Protein AF-0000000070289471 (afdb_homodimer)

pLDDT: mean 89.02, std 12.8, range [41.66, 98.94]

InterPro domains:
  IPR006459 Casparian strip membrane protein [TIGR01569] (25-183)
  IPR006702 Casparian strip membrane protein domain [PF04535] (22-171)
  IPR044173 Casparian strip membrane protein/CASP-like protein [PTHR36488] (18-185)

Sequence (378 aa):
MEVQSTKELKENVVIKSSLEGTCSMVLRLCALVLTLTAAVVLVADKQTTVVPVKISDSLPPLDVPVTAKWQYVSAYVYFVVANFIAFAYATLSFVIALANGHKSKLLVTLVTLLDAIMVALLFSGNGAAWAIGVLAEKGNSHVMWNKVCHVFDKFCNQAAAACLISLLGSIVFLSLVMLPALRLHRRRTMEVQSTKELKENVVIKSSLEGTCSMVLRLCALVLTLTAAVVLVADKQTTVVPVKISDSLPPLDVPVTAKWQYVSAYVYFVVANFIAFAYATLSFVIALANGHKSKLLVTLVTLLDAIMVALLFSGNGAAWAIGVLAEKGNSHVMWNKVCHVFDKFCNQAAAACLISLLGSIVFLSLVMLPALRLHRRRT

Organism: Medicago truncatula (NCBI:txid3880)

Structure (mmCIF, N/CA/C/O backbone):
data_AF-0000000070289471-model_v1
#
loop_
_entity.id
_entity.type
_entity.pdbx_description
1 polymer 'CASP-like protein'
#
loop_
_atom_site.group_PDB
_atom_site.id
_atom_site.type_symbol
_atom_site.label_atom_id
_atom_site.label_alt_id
_atom_site.label_comp_id
_atom_site.label_asym_id
_atom_site.label_entity_id
_atom_site.label_seq_id
_atom_site.pdbx_PDB_ins_code
_atom_site.Cartn_x
_atom_site.Cartn_y
_atom_site.Cartn_z
_atom_site.occupancy
_atom_site.B_iso_or_equiv
_atom_site.auth_seq_id
_atom_site.auth_comp_id
_atom_site.auth_asym_id
_atom_site.auth_atom_id
_atom_site.pdbx_PDB_model_num
ATOM 1 N N . MET A 1 1 ? -16.359 53.125 8.234 1 61.97 1 MET A N 1
ATOM 2 C CA . MET A 1 1 ? -15.648 52.312 7.223 1 61.97 1 MET A CA 1
ATOM 3 C C . MET A 1 1 ? -14.836 51.219 7.871 1 61.97 1 MET A C 1
ATOM 5 O O . MET A 1 1 ? -14.82 50.094 7.379 1 61.97 1 MET A O 1
ATOM 9 N N . GLU A 1 2 ? -14.344 51.344 9.062 1 71.56 2 GLU A N 1
ATOM 10 C CA . GLU A 1 2 ? -13.531 50.375 9.773 1 71.56 2 GLU A CA 1
ATOM 11 C C . GLU A 1 2 ? -14.406 49.281 10.398 1 71.56 2 GLU A C 1
ATOM 13 O O . GLU A 1 2 ? -14.055 48.094 10.375 1 71.56 2 GLU A O 1
ATOM 18 N N . VAL A 1 3 ? -15.602 49.625 10.852 1 77.75 3 VAL A N 1
ATOM 19 C CA . VAL A 1 3 ? -16.5 48.688 11.516 1 77.75 3 VAL A CA 1
ATOM 20 C C . VAL A 1 3 ? -17.047 47.688 10.5 1 77.75 3 VAL A C 1
ATOM 22 O O . VAL A 1 3 ? -17.156 46.5 10.781 1 77.75 3 VAL A O 1
ATOM 25 N N . GLN A 1 4 ? -17.328 48.156 9.219 1 70.31 4 GLN A N 1
ATOM 26 C CA . GLN A 1 4 ? -17.844 47.281 8.156 1 70.31 4 GLN A CA 1
ATOM 27 C C . GLN A 1 4 ? -16.797 46.281 7.699 1 70.31 4 GLN A C 1
ATOM 29 O O . GLN A 1 4 ? -17.109 45.125 7.438 1 70.31 4 GLN A O 1
ATOM 34 N N . SER A 1 5 ? -15.539 46.781 7.676 1 73.69 5 SER A N 1
ATOM 35 C CA . SER A 1 5 ? -14.453 45.906 7.25 1 73.69 5 SER A CA 1
ATOM 36 C C . SER A 1 5 ? -14.203 44.812 8.266 1 73.69 5 SER A C 1
ATOM 38 O O . SER A 1 5 ? -13.969 43.656 7.891 1 73.69 5 SER A O 1
ATOM 40 N N . THR A 1 6 ? -14.406 45.125 9.531 1 72.75 6 THR A N 1
ATOM 41 C CA . THR A 1 6 ? -14.188 44.156 10.578 1 72.75 6 THR A CA 1
ATOM 42 C C . THR A 1 6 ? -15.305 43.125 10.594 1 72.75 6 THR A C 1
ATOM 44 O O . THR A 1 6 ? -15.07 41.938 10.859 1 72.75 6 THR A O 1
ATOM 47 N N . LYS A 1 7 ? -16.531 43.594 10.305 1 74.19 7 LYS A N 1
ATOM 48 C CA . LYS A 1 7 ? -17.672 42.688 10.25 1 74.19 7 LYS A CA 1
ATOM 49 C C . LYS A 1 7 ? -17.547 41.719 9.07 1 74.19 7 LYS A C 1
ATOM 51 O O . LYS A 1 7 ? -17.859 40.531 9.195 1 74.19 7 LYS A O 1
ATOM 56 N N . GLU A 1 8 ? -17.094 42.156 7.965 1 69.19 8 GLU A N 1
ATOM 57 C CA . GLU A 1 8 ? -16.906 41.312 6.77 1 69.19 8 GLU A CA 1
ATOM 58 C C . GLU A 1 8 ? -15.789 40.312 6.961 1 69.19 8 GLU A C 1
ATOM 60 O O . GLU A 1 8 ? -15.898 39.156 6.527 1 69.19 8 GLU A O 1
ATOM 65 N N . LEU A 1 9 ? -14.75 40.781 7.641 1 66 9 LEU A N 1
ATOM 66 C CA . LEU A 1 9 ? -13.617 39.906 7.926 1 66 9 LEU A CA 1
ATOM 67 C C . LEU A 1 9 ? -14.031 38.781 8.867 1 66 9 LEU A C 1
ATOM 69 O O . LEU A 1 9 ? -13.648 37.625 8.672 1 66 9 LEU A O 1
ATOM 73 N N . LYS A 1 10 ? -14.828 39.156 9.922 1 71.12 10 LYS A N 1
ATOM 74 C CA . LYS A 1 10 ? -15.32 38.156 10.867 1 71.12 10 LYS A CA 1
ATOM 75 C C . LYS A 1 10 ? -16.281 37.188 10.188 1 71.12 10 LYS A C 1
ATOM 77 O O . LYS A 1 10 ? -16.234 36 10.445 1 71.12 10 LYS A O 1
ATOM 82 N N . GLU A 1 11 ? -17.078 37.688 9.297 1 69.19 11 GLU A N 1
ATOM 83 C CA . GLU A 1 11 ? -18.016 36.844 8.555 1 69.19 11 GLU A CA 1
ATOM 84 C C . GLU A 1 11 ? -17.281 35.906 7.602 1 69.19 11 GLU A C 1
ATOM 86 O O . GLU A 1 11 ? -17.641 34.719 7.477 1 69.19 11 GLU A O 1
ATOM 91 N N . ASN A 1 12 ? -16.234 36.375 6.949 1 64.31 12 ASN A N 1
ATOM 92 C CA . ASN A 1 12 ? -15.445 35.562 6.043 1 64.31 12 ASN A CA 1
ATOM 93 C C . ASN A 1 12 ? -14.703 34.438 6.789 1 64.31 12 ASN A C 1
ATOM 95 O O . ASN A 1 12 ? -14.594 33.312 6.293 1 64.31 12 ASN A O 1
ATOM 99 N N . VAL A 1 13 ? -14.305 34.75 8.078 1 65.69 13 VAL A N 1
ATOM 100 C CA . VAL A 1 13 ? -13.602 33.781 8.898 1 65.69 13 VAL A CA 1
ATOM 101 C C . VAL A 1 13 ? -14.586 32.688 9.359 1 65.69 13 VAL A C 1
ATOM 103 O O . VAL A 1 13 ? -14.258 31.516 9.359 1 65.69 13 VAL A O 1
ATOM 106 N N . VAL A 1 14 ? -15.75 33.125 9.727 1 66.12 14 VAL A N 1
ATOM 107 C CA . VAL A 1 14 ? -16.781 32.188 10.203 1 66.12 14 VAL A CA 1
ATOM 108 C C . VAL A 1 14 ? -17.25 31.328 9.047 1 66.12 14 VAL A C 1
ATOM 110 O O . VAL A 1 14 ? -17.438 30.109 9.211 1 66.12 14 VAL A O 1
ATOM 113 N N . ILE A 1 15 ? -17.375 31.859 7.887 1 60.88 15 ILE A N 1
ATOM 114 C CA . ILE A 1 15 ? -17.828 31.125 6.711 1 60.88 15 ILE A CA 1
ATOM 115 C C . ILE A 1 15 ? -16.75 30.141 6.27 1 60.88 15 ILE A C 1
ATOM 117 O O . ILE A 1 15 ? -17.047 28.984 5.949 1 60.88 15 ILE A O 1
ATOM 121 N N . LYS A 1 16 ? -15.586 30.594 6.25 1 63.09 16 LYS A N 1
ATOM 122 C CA . LYS A 1 16 ? -14.477 29.734 5.836 1 63.09 16 LYS A CA 1
ATOM 123 C C . LYS A 1 16 ? -14.281 28.578 6.805 1 63.09 16 LYS A C 1
ATOM 125 O O . LYS A 1 16 ? -14.047 27.438 6.383 1 63.09 16 LYS A O 1
ATOM 130 N N . SER A 1 17 ? -14.422 28.875 8.094 1 68.44 17 SER A N 1
ATOM 131 C CA . SER A 1 17 ? -14.312 27.828 9.102 1 68.44 17 SER A CA 1
ATOM 132 C C . SER A 1 17 ? -15.445 26.812 8.992 1 68.44 17 SER A C 1
ATOM 134 O O . SER A 1 17 ? -15.227 25.609 9.141 1 68.44 17 SER A O 1
ATOM 136 N N . SER A 1 18 ? -16.531 27.391 8.633 1 72.56 18 SER A N 1
ATOM 137 C CA . SER A 1 18 ? -17.703 26.547 8.477 1 72.56 18 SER A CA 1
ATOM 138 C C . SER A 1 18 ? -17.578 25.641 7.258 1 72.56 18 SER A C 1
ATOM 140 O O . SER A 1 18 ? -17.906 24.453 7.324 1 72.56 18 SER A O 1
ATOM 142 N N . LEU A 1 19 ? -17.031 26.125 6.195 1 73.88 19 LEU A N 1
ATOM 143 C CA . LEU A 1 19 ? -16.859 25.359 4.965 1 73.88 19 LEU A CA 1
ATOM 144 C C . LEU A 1 19 ? -15.836 24.25 5.145 1 73.88 19 LEU A C 1
ATOM 146 O O . LEU A 1 19 ? -16.016 23.141 4.648 1 73.88 19 LEU A O 1
ATOM 150 N N . GLU A 1 20 ? -14.875 24.531 5.91 1 76.88 20 GLU A N 1
ATOM 151 C CA . GLU A 1 20 ? -13.828 23.547 6.184 1 76.88 20 GLU A CA 1
ATOM 152 C C . GLU A 1 20 ? -14.367 22.391 7.02 1 76.88 20 GLU A C 1
ATOM 154 O O . GLU A 1 20 ? -14.031 21.234 6.773 1 76.88 20 GLU A O 1
ATOM 159 N N . GLY A 1 21 ? -15.125 22.844 7.93 1 81.31 21 GLY A N 1
ATOM 160 C CA . GLY A 1 21 ? -15.758 21.828 8.742 1 81.31 21 GLY A CA 1
ATOM 161 C C . GLY A 1 21 ? -16.688 20.922 7.953 1 81.31 21 GLY A C 1
ATOM 162 O O . GLY A 1 21 ? -16.656 19.703 8.102 1 81.31 21 GLY A O 1
ATOM 163 N N . THR A 1 22 ? -17.422 21.562 7.137 1 86.31 22 THR A N 1
ATOM 164 C CA . THR A 1 22 ? -18.344 20.812 6.301 1 86.31 22 THR A CA 1
ATOM 165 C C . THR A 1 22 ? -17.594 19.938 5.309 1 86.31 22 THR A C 1
ATOM 167 O O . THR A 1 22 ? -17.984 18.781 5.074 1 86.31 22 THR A O 1
ATOM 170 N N . CYS A 1 23 ? -16.531 20.453 4.707 1 89.88 23 CYS A N 1
ATOM 171 C CA . CYS A 1 23 ? -15.727 19.688 3.762 1 89.88 23 CYS A CA 1
ATOM 172 C C . CYS A 1 23 ? -15.117 18.469 4.43 1 89.88 23 CYS A C 1
ATOM 174 O O . CYS A 1 23 ? -15.125 17.375 3.857 1 89.88 23 CYS A O 1
ATOM 176 N N . SER A 1 24 ? -14.695 18.688 5.602 1 91.44 24 SER A N 1
ATOM 177 C CA . SER A 1 24 ? -14.117 17.578 6.352 1 91.44 24 SER A CA 1
ATOM 178 C C . SER A 1 24 ? -15.156 16.484 6.621 1 91.44 24 SER A C 1
ATOM 180 O O . SER A 1 24 ? -14.867 15.305 6.484 1 91.44 24 SER A O 1
ATOM 182 N N . MET A 1 25 ? -16.312 16.906 6.906 1 92.31 25 MET A N 1
ATOM 183 C CA . MET A 1 25 ? -17.391 15.961 7.207 1 92.31 25 MET A CA 1
ATOM 184 C C . MET A 1 25 ? -17.812 15.195 5.957 1 92.31 25 MET A C 1
ATOM 186 O O . MET A 1 25 ? -18.031 13.992 6.008 1 92.31 25 MET A O 1
ATOM 190 N N . VAL A 1 26 ? -17.891 15.828 4.906 1 95.44 26 VAL A N 1
ATOM 191 C CA . VAL A 1 26 ? -18.266 15.195 3.645 1 95.44 26 VAL A CA 1
ATOM 192 C C . VAL A 1 26 ? -17.188 14.203 3.215 1 95.44 26 VAL A C 1
ATOM 194 O O . VAL A 1 26 ? -17.5 13.094 2.773 1 95.44 26 VAL A O 1
ATOM 197 N N . LEU A 1 27 ? -15.977 14.625 3.357 1 97.12 27 LEU A N 1
ATOM 198 C CA . LEU A 1 27 ? -14.875 13.734 2.994 1 97.12 27 LEU A CA 1
ATOM 199 C C . LEU A 1 27 ? -14.867 12.492 3.869 1 97.12 27 LEU A C 1
ATOM 201 O O . LEU A 1 27 ? -14.656 11.383 3.373 1 97.12 27 LEU A O 1
ATOM 205 N N . ARG A 1 28 ? -15.156 12.68 5.102 1 97 28 ARG A N 1
ATOM 206 C CA . ARG A 1 28 ? -15.172 11.539 6.008 1 97 28 ARG A CA 1
ATOM 207 C C . ARG A 1 28 ? -16.328 10.602 5.684 1 97 28 ARG A C 1
ATOM 209 O O . ARG A 1 28 ? -16.188 9.375 5.762 1 97 28 ARG A O 1
ATOM 216 N N . LEU A 1 29 ? -17.422 11.156 5.332 1 97.88 29 LEU A N 1
ATOM 217 C CA . LEU A 1 29 ? -18.562 10.344 4.914 1 97.88 29 LEU A CA 1
ATOM 218 C C . LEU A 1 29 ? -18.234 9.57 3.643 1 97.88 29 LEU A C 1
ATOM 220 O O . LEU A 1 29 ? -18.547 8.383 3.533 1 97.88 29 LEU A O 1
ATOM 224 N N . CYS A 1 30 ? -17.609 10.18 2.736 1 98.56 30 CYS A N 1
ATOM 225 C CA . CYS A 1 30 ? -17.188 9.523 1.501 1 98.56 30 CYS A CA 1
ATOM 226 C C . CYS A 1 30 ? -16.219 8.391 1.789 1 98.56 30 CYS A C 1
ATOM 228 O O . CYS A 1 30 ? -16.328 7.305 1.221 1 98.56 30 CYS A O 1
ATOM 230 N N . ALA A 1 31 ? -15.25 8.68 2.662 1 98.69 31 ALA A N 1
ATOM 231 C CA . ALA A 1 31 ? -14.25 7.672 3.014 1 98.69 31 ALA A CA 1
ATOM 232 C C . ALA A 1 31 ? -14.906 6.434 3.615 1 98.69 31 ALA A C 1
ATOM 234 O O . ALA A 1 31 ? -14.555 5.305 3.27 1 98.69 31 ALA A O 1
ATOM 235 N N . LEU A 1 32 ? -15.859 6.66 4.504 1 98.62 32 LEU A N 1
ATOM 236 C CA . LEU A 1 32 ? -16.516 5.523 5.145 1 98.62 32 LEU A CA 1
ATOM 237 C C . LEU A 1 32 ? -17.312 4.715 4.137 1 98.62 32 LEU A C 1
ATOM 239 O O . LEU A 1 32 ? -17.266 3.482 4.137 1 98.62 32 LEU A O 1
ATOM 243 N N . VAL A 1 33 ? -18.031 5.355 3.189 1 98.81 33 VAL A N 1
ATOM 244 C CA . VAL A 1 33 ? -18.844 4.668 2.199 1 98.81 33 VAL A CA 1
ATOM 245 C C . VAL A 1 33 ? -17.953 3.908 1.223 1 98.81 33 VAL A C 1
ATOM 247 O O . VAL A 1 33 ? -18.188 2.738 0.925 1 98.81 33 VAL A O 1
ATOM 250 N N . LEU A 1 34 ? -16.891 4.508 0.773 1 98.94 34 LEU A N 1
ATOM 251 C CA . LEU A 1 34 ? -16.016 3.912 -0.233 1 98.94 34 LEU A CA 1
ATOM 252 C C . LEU A 1 34 ? -15.266 2.723 0.342 1 98.94 34 LEU A C 1
ATOM 254 O O . LEU A 1 34 ? -15.148 1.679 -0.306 1 98.94 34 LEU A O 1
ATOM 258 N N . THR A 1 35 ? -14.781 2.85 1.569 1 98.88 35 THR A N 1
ATOM 259 C CA . THR A 1 35 ? -14.008 1.756 2.15 1 98.88 35 THR A CA 1
ATOM 260 C C . THR A 1 35 ? -14.914 0.58 2.498 1 98.88 35 THR A C 1
ATOM 262 O O . THR A 1 35 ? -14.547 -0.578 2.287 1 98.88 35 THR A O 1
ATOM 265 N N . LEU A 1 36 ? -16.109 0.866 2.912 1 98.88 36 LEU A N 1
ATOM 266 C CA . LEU A 1 36 ? -17.047 -0.216 3.162 1 98.88 36 LEU A CA 1
ATOM 267 C C . LEU A 1 36 ? -17.453 -0.901 1.857 1 98.88 36 LEU A C 1
ATOM 269 O O . LEU A 1 36 ? -17.469 -2.131 1.776 1 98.88 36 LEU A O 1
ATOM 273 N N . THR A 1 37 ? -17.797 -0.126 0.904 1 98.88 37 THR A N 1
ATOM 274 C CA . THR A 1 37 ? -18.219 -0.671 -0.38 1 98.88 37 THR A CA 1
ATOM 275 C C . THR A 1 37 ? -17.125 -1.538 -0.99 1 98.88 37 THR A C 1
ATOM 277 O O . THR A 1 37 ? -17.391 -2.639 -1.476 1 98.88 37 THR A O 1
ATOM 280 N N . ALA A 1 38 ? -15.883 -1.075 -0.964 1 98.94 38 ALA A N 1
ATOM 281 C CA . ALA A 1 38 ? -14.773 -1.844 -1.514 1 98.94 38 ALA A CA 1
ATOM 282 C C . ALA A 1 38 ? -14.633 -3.189 -0.807 1 98.94 38 ALA A C 1
ATOM 284 O O . ALA A 1 38 ? -14.477 -4.227 -1.457 1 98.94 38 ALA A O 1
ATOM 285 N N . ALA A 1 39 ? -14.695 -3.15 0.549 1 98.75 39 ALA A N 1
ATOM 286 C CA . ALA A 1 39 ? -14.578 -4.391 1.315 1 98.75 39 ALA A CA 1
ATOM 287 C C . ALA A 1 39 ? -15.727 -5.344 0.99 1 98.75 39 ALA A C 1
ATOM 289 O O . ALA A 1 39 ? -15.5 -6.523 0.72 1 98.75 39 ALA A O 1
ATOM 290 N N . VAL A 1 40 ? -16.906 -4.84 0.897 1 98.69 40 VAL A N 1
ATOM 291 C CA . VAL A 1 40 ? -18.094 -5.672 0.691 1 98.69 40 VAL A CA 1
ATOM 292 C C . VAL A 1 40 ? -18.078 -6.25 -0.722 1 98.69 40 VAL A C 1
ATOM 294 O O . VAL A 1 40 ? -18.406 -7.422 -0.923 1 98.69 40 VAL A O 1
ATOM 297 N N . VAL A 1 41 ? -17.719 -5.484 -1.663 1 98.62 41 VAL A N 1
ATOM 298 C CA . VAL A 1 41 ? -17.672 -5.938 -3.049 1 98.62 41 VAL A CA 1
ATOM 299 C C . VAL A 1 41 ? -16.703 -7.121 -3.164 1 98.62 41 VAL A C 1
ATOM 301 O O . VAL A 1 41 ? -17.016 -8.102 -3.85 1 98.62 41 VAL A O 1
ATOM 304 N N . LEU A 1 42 ? -15.602 -7.074 -2.475 1 98.56 42 LEU A N 1
ATOM 305 C CA . LEU A 1 42 ? -14.641 -8.164 -2.572 1 98.56 42 LEU A CA 1
ATOM 306 C C . LEU A 1 42 ? -15.086 -9.359 -1.727 1 98.56 42 LEU A C 1
ATOM 308 O O . LEU A 1 42 ? -14.938 -10.508 -2.141 1 98.56 42 LEU A O 1
ATOM 312 N N . VAL A 1 43 ? -15.641 -9.078 -0.568 1 98.06 43 VAL A N 1
ATOM 313 C CA . VAL A 1 43 ? -16.078 -10.148 0.325 1 98.06 43 VAL A CA 1
ATOM 314 C C . VAL A 1 43 ? -17.203 -10.938 -0.323 1 98.06 43 VAL A C 1
ATOM 316 O O . VAL A 1 43 ? -17.297 -12.156 -0.16 1 98.06 43 VAL A O 1
ATOM 319 N N . ALA A 1 44 ? -17.984 -10.289 -1.073 1 97.62 44 ALA A N 1
ATOM 320 C CA . ALA A 1 44 ? -19.109 -10.945 -1.739 1 97.62 44 ALA A CA 1
ATOM 321 C C . ALA A 1 44 ? -18.672 -11.617 -3.033 1 97.62 44 ALA A C 1
ATOM 323 O O . ALA A 1 44 ? -19.453 -12.344 -3.66 1 97.62 44 ALA A O 1
ATOM 324 N N . ASP A 1 45 ? -17.453 -11.414 -3.361 1 94.81 45 ASP A N 1
ATOM 325 C CA . ASP A 1 45 ? -16.922 -11.891 -4.637 1 94.81 45 ASP A CA 1
ATOM 326 C C . ASP A 1 45 ? -16.625 -13.383 -4.586 1 94.81 45 ASP A C 1
ATOM 328 O O . ASP A 1 45 ? -15.805 -13.836 -3.781 1 94.81 45 ASP A O 1
ATOM 332 N N . LYS A 1 46 ? -17.359 -14.109 -5.379 1 94.69 46 LYS A N 1
ATOM 333 C CA . LYS A 1 46 ? -17.141 -15.547 -5.523 1 94.69 46 LYS A CA 1
ATOM 334 C C . LYS A 1 46 ? -17.484 -16.016 -6.934 1 94.69 46 LYS A C 1
ATOM 336 O O . LYS A 1 46 ? -18.406 -15.484 -7.562 1 94.69 46 LYS A O 1
ATOM 341 N N . GLN A 1 47 ? -16.641 -16.953 -7.371 1 95.75 47 GLN A N 1
ATOM 342 C CA . GLN A 1 47 ? -16.875 -17.562 -8.68 1 95.75 47 GLN A CA 1
ATOM 343 C C . GLN A 1 47 ? -16.438 -19.016 -8.711 1 95.75 47 GLN A C 1
ATOM 345 O O . GLN A 1 47 ? -15.32 -19.344 -8.32 1 95.75 47 GLN A O 1
ATOM 350 N N . THR A 1 48 ? -17.344 -19.906 -9.148 1 95.12 48 THR A N 1
ATOM 351 C CA . THR A 1 48 ? -17.031 -21.312 -9.336 1 95.12 48 THR A CA 1
ATOM 352 C C . THR A 1 48 ? -17.047 -21.688 -10.82 1 95.12 48 THR A C 1
ATOM 354 O O . THR A 1 48 ? -18 -21.344 -11.531 1 95.12 48 THR A O 1
ATOM 357 N N . THR A 1 49 ? -15.914 -22.297 -11.227 1 93.19 49 THR A N 1
ATOM 358 C CA . THR A 1 49 ? -15.82 -22.75 -12.609 1 93.19 49 THR A CA 1
ATOM 359 C C . THR A 1 49 ? -15.383 -24.203 -12.68 1 93.19 49 THR A C 1
ATOM 361 O O . THR A 1 49 ? -14.891 -24.766 -11.695 1 93.19 49 THR A O 1
ATOM 364 N N . VAL A 1 50 ? -15.586 -24.828 -13.891 1 91.19 50 VAL A N 1
ATOM 365 C CA . VAL A 1 50 ? -15.164 -26.203 -14.117 1 91.19 50 VAL A CA 1
ATOM 366 C C . VAL A 1 50 ? -14 -26.234 -15.102 1 91.19 50 VAL A C 1
ATOM 368 O O . VAL A 1 50 ? -14.102 -25.688 -16.203 1 91.19 50 VAL A O 1
ATOM 371 N N . VAL A 1 51 ? -12.898 -26.797 -14.578 1 86.75 51 VAL A N 1
ATOM 372 C CA . VAL A 1 51 ? -11.719 -26.859 -15.438 1 86.75 51 VAL A CA 1
ATOM 373 C C . VAL A 1 51 ? -11.367 -28.328 -15.711 1 86.75 51 VAL A C 1
ATOM 375 O O . VAL A 1 51 ? -11.375 -29.156 -14.797 1 86.75 51 VAL A O 1
ATOM 378 N N . PRO A 1 52 ? -11.078 -28.594 -17.031 1 85.38 52 PRO A N 1
ATOM 379 C CA . PRO A 1 52 ? -10.633 -29.953 -17.359 1 85.38 52 PRO A CA 1
ATOM 380 C C . PRO A 1 52 ? -9.18 -30.219 -16.938 1 85.38 52 PRO A C 1
ATOM 382 O O . PRO A 1 52 ? -8.289 -29.438 -17.281 1 85.38 52 PRO A O 1
ATOM 385 N N . VAL A 1 53 ? -8.938 -31.172 -16.125 1 76.75 53 VAL A N 1
ATOM 386 C CA . VAL A 1 53 ? -7.59 -31.531 -15.711 1 76.75 53 VAL A CA 1
ATOM 387 C C . VAL A 1 53 ? -7.227 -32.906 -16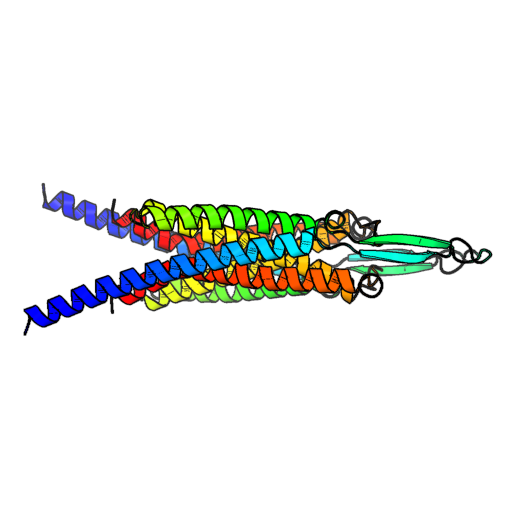.297 1 76.75 53 VAL A C 1
ATOM 389 O O . VAL A 1 53 ? -7.996 -33.844 -16.172 1 76.75 53 VAL A O 1
ATOM 392 N N . LYS A 1 54 ? -6.137 -32.969 -17.109 1 74.44 54 LYS A N 1
ATOM 393 C CA . LYS A 1 54 ? -5.672 -34.25 -17.672 1 74.44 54 LYS A CA 1
ATOM 394 C C . LYS A 1 54 ? -4.695 -34.938 -16.719 1 74.44 54 LYS A C 1
ATOM 396 O O . LYS A 1 54 ? -3.59 -34.438 -16.484 1 74.44 54 LYS A O 1
ATOM 401 N N . ILE A 1 55 ? -5.094 -35.812 -16 1 64.06 55 ILE A N 1
ATOM 402 C CA . ILE A 1 55 ? -4.242 -36.531 -15.055 1 64.06 55 ILE A CA 1
ATOM 403 C C . ILE A 1 55 ? -3.305 -37.469 -15.82 1 64.06 55 ILE A C 1
ATOM 405 O O . ILE A 1 55 ? -2.131 -37.594 -15.461 1 64.06 55 ILE A O 1
ATOM 409 N N . SER A 1 56 ? -3.795 -38.156 -16.828 1 66.06 56 SER A N 1
ATOM 410 C CA . SER A 1 56 ? -3.031 -39.062 -17.688 1 66.06 56 SER A CA 1
ATOM 411 C C . SER A 1 56 ? -3.475 -38.969 -19.141 1 66.06 56 SER A C 1
ATOM 413 O O . SER A 1 56 ? -4.594 -38.531 -19.422 1 66.06 56 SER A O 1
ATOM 415 N N . ASP A 1 57 ? -2.471 -39.125 -20.109 1 67.94 57 ASP A N 1
ATOM 416 C CA . ASP A 1 57 ? -2.736 -39.031 -21.547 1 67.94 57 ASP A CA 1
ATOM 417 C C . ASP A 1 57 ? -3.77 -40.062 -21.969 1 67.94 57 ASP A C 1
ATOM 419 O O . ASP A 1 57 ? -4.434 -39.906 -23 1 67.94 57 ASP A O 1
ATOM 423 N N . SER A 1 58 ? -3.842 -41 -21.219 1 71.38 58 SER A N 1
ATOM 424 C CA . SER A 1 58 ? -4.711 -42.094 -21.625 1 71.38 58 SER A CA 1
ATOM 425 C C . SER A 1 58 ? -6.137 -41.875 -21.125 1 71.38 58 SER A C 1
ATOM 427 O O . SER A 1 58 ? -7.062 -42.562 -21.562 1 71.38 58 SER A O 1
ATOM 429 N N . LEU A 1 59 ? -6.254 -41.094 -20.25 1 72.56 59 LEU A N 1
ATOM 430 C CA . LEU A 1 59 ? -7.578 -40.906 -19.656 1 72.56 59 LEU A CA 1
ATOM 431 C C . LEU A 1 59 ? -8.188 -39.594 -20.125 1 72.56 59 LEU A C 1
ATOM 433 O O . LEU A 1 59 ? -7.473 -38.625 -20.359 1 72.56 59 LEU A O 1
ATOM 437 N N . PRO A 1 60 ? -9.562 -39.719 -20.406 1 78.56 60 PRO A N 1
ATOM 438 C CA . PRO A 1 60 ? -10.227 -38.438 -20.719 1 78.56 60 PRO A CA 1
ATOM 439 C C . PRO A 1 60 ? -10.07 -37.406 -19.625 1 78.56 60 PRO A C 1
ATOM 441 O O . PRO A 1 60 ? -9.867 -37.75 -18.453 1 78.56 60 PRO A O 1
ATOM 444 N N . PRO A 1 61 ? -10.086 -36.094 -19.938 1 80.19 61 PRO A N 1
ATOM 445 C CA . PRO A 1 61 ? -9.969 -35.031 -18.938 1 80.19 61 PRO A CA 1
ATOM 446 C C . PRO A 1 61 ? -11.094 -35.094 -17.906 1 80.19 61 PRO A C 1
ATOM 448 O O . PRO A 1 61 ? -12.227 -35.438 -18.234 1 80.19 61 PRO A O 1
ATOM 451 N N . LEU A 1 62 ? -10.719 -34.906 -16.609 1 83.25 62 LEU A N 1
ATOM 452 C CA . LEU A 1 62 ? -11.672 -34.844 -15.508 1 83.25 62 LEU A CA 1
ATOM 453 C C . LEU A 1 62 ? -12.086 -33.406 -15.242 1 83.25 62 LEU A C 1
ATOM 455 O O . LEU A 1 62 ? -11.234 -32.531 -15.102 1 83.25 62 LEU A O 1
ATOM 459 N N . ASP A 1 63 ? -13.422 -33.219 -15.258 1 86.12 63 ASP A N 1
ATOM 460 C CA . ASP A 1 63 ? -13.953 -31.891 -14.906 1 86.12 63 ASP A CA 1
ATOM 461 C C . ASP A 1 63 ? -13.891 -31.656 -13.398 1 86.12 63 ASP A C 1
ATOM 463 O O . ASP A 1 63 ? -14.562 -32.344 -12.633 1 86.12 63 ASP A O 1
ATOM 467 N N . VAL A 1 64 ? -13.094 -30.75 -12.938 1 86.69 64 VAL A N 1
ATOM 468 C CA . VAL A 1 64 ? -12.953 -30.422 -11.523 1 86.69 64 VAL A CA 1
ATOM 469 C C . VAL A 1 64 ? -13.477 -29.016 -11.25 1 86.69 64 VAL A C 1
ATOM 471 O O . VAL A 1 64 ? -13.047 -28.047 -11.891 1 86.69 64 VAL A O 1
ATOM 474 N N . PRO A 1 65 ? -14.484 -28.953 -10.305 1 91.19 65 PRO A N 1
ATOM 475 C CA . PRO A 1 65 ? -14.945 -27.625 -9.93 1 91.19 65 PRO A CA 1
ATOM 476 C C . PRO A 1 65 ? -13.914 -26.859 -9.094 1 91.19 65 PRO A C 1
ATOM 478 O O . PRO A 1 65 ? -13.414 -27.375 -8.102 1 91.19 65 PRO A O 1
ATOM 481 N N . VAL A 1 66 ? -13.586 -25.703 -9.586 1 91.75 66 VAL A N 1
ATOM 482 C CA . VAL A 1 66 ? -12.664 -24.844 -8.867 1 91.75 66 VAL A CA 1
ATOM 483 C C . VAL A 1 66 ? -13.352 -23.516 -8.523 1 91.75 66 VAL A C 1
ATOM 485 O O . VAL A 1 66 ? -14.141 -23 -9.32 1 91.75 66 VAL A O 1
ATOM 488 N N . THR A 1 67 ? -13.141 -23.031 -7.285 1 94.56 67 THR A N 1
ATOM 489 C CA . THR A 1 67 ? -13.773 -21.797 -6.809 1 94.56 67 THR A CA 1
ATOM 490 C C . THR A 1 67 ? -12.727 -20.75 -6.473 1 94.56 67 THR A C 1
ATOM 492 O O . THR A 1 67 ? -11.68 -21.062 -5.906 1 94.56 67 THR A O 1
ATOM 495 N N . ALA A 1 68 ? -13.055 -19.562 -6.941 1 94.94 68 ALA A N 1
ATOM 496 C CA . ALA A 1 68 ? -12.242 -18.406 -6.57 1 94.94 68 ALA A CA 1
ATOM 497 C C . ALA A 1 68 ? -12.922 -17.594 -5.469 1 94.94 68 ALA A C 1
ATOM 499 O O . ALA A 1 68 ? -14.07 -17.172 -5.613 1 94.94 68 ALA A O 1
ATOM 500 N N . LYS A 1 69 ? -12.172 -17.359 -4.398 1 96.19 69 LYS A N 1
ATOM 501 C CA . LYS A 1 69 ? -12.641 -16.594 -3.25 1 96.19 69 LYS A CA 1
ATOM 502 C C . LYS A 1 69 ? -11.531 -15.688 -2.713 1 96.19 69 LYS A C 1
ATOM 504 O O . LYS A 1 69 ? -10.352 -16.031 -2.789 1 96.19 69 LYS A O 1
ATOM 509 N N . TRP A 1 70 ? -12.008 -14.672 -2.072 1 95.38 70 TRP A N 1
ATOM 510 C CA . TRP A 1 70 ? -11.055 -13.688 -1.569 1 95.38 70 TRP A CA 1
ATOM 511 C C . TRP A 1 70 ? -10.203 -14.281 -0.449 1 95.38 70 TRP A C 1
ATOM 513 O O . TRP A 1 70 ? -9.047 -13.883 -0.266 1 95.38 70 TRP A O 1
ATOM 523 N N . GLN A 1 71 ? -10.609 -15.242 0.231 1 97.12 71 GLN A N 1
ATOM 524 C CA . GLN A 1 71 ? -9.93 -15.82 1.389 1 97.12 71 GLN A CA 1
ATOM 525 C C . GLN A 1 71 ? -8.734 -16.672 0.961 1 97.12 71 GLN A C 1
ATOM 527 O O . GLN A 1 71 ? -7.855 -16.953 1.772 1 97.12 71 GLN A O 1
ATOM 532 N N . TYR A 1 72 ? -8.688 -17.016 -0.266 1 95.88 72 TYR A N 1
ATOM 533 C CA . TYR A 1 72 ? -7.656 -17.938 -0.732 1 95.88 72 TYR A CA 1
ATOM 534 C C . TYR A 1 72 ? -6.383 -17.188 -1.099 1 95.88 72 TYR A C 1
ATOM 536 O O . TYR A 1 72 ? -5.344 -17.797 -1.348 1 95.88 72 TYR A O 1
ATOM 544 N N . VAL A 1 73 ? -6.52 -15.945 -1.215 1 96.5 73 VAL A N 1
ATOM 545 C CA . VAL A 1 73 ? -5.375 -15.109 -1.577 1 96.5 73 VAL A CA 1
ATOM 546 C C . VAL A 1 73 ? -5.051 -14.148 -0.435 1 96.5 73 VAL A C 1
ATOM 548 O O . VAL A 1 73 ? -5.859 -13.281 -0.102 1 96.5 73 VAL A O 1
ATOM 551 N N . SER A 1 74 ? -3.912 -14.305 0.172 1 97.12 74 SER A N 1
ATOM 552 C CA . SER A 1 74 ? -3.518 -13.523 1.339 1 97.12 74 SER A CA 1
ATOM 553 C C . SER A 1 74 ? -3.58 -12.031 1.048 1 97.12 74 SER A C 1
ATOM 555 O O . SER A 1 74 ? -3.949 -11.234 1.917 1 97.12 74 SER A O 1
ATOM 557 N N . ALA A 1 75 ? -3.176 -11.57 -0.163 1 98.38 75 ALA A N 1
ATOM 558 C CA . ALA A 1 75 ? -3.215 -10.164 -0.546 1 98.38 75 ALA A CA 1
ATOM 559 C C . ALA A 1 75 ? -4.641 -9.617 -0.482 1 98.38 75 ALA A C 1
ATOM 561 O O . ALA A 1 75 ? -4.855 -8.477 -0.07 1 98.38 75 ALA A O 1
ATOM 562 N N . TYR A 1 76 ? -5.605 -10.422 -0.849 1 98.62 76 TYR A N 1
ATOM 563 C CA . TYR A 1 76 ? -7 -9.992 -0.818 1 98.62 76 TYR A CA 1
ATOM 564 C C . TYR A 1 76 ? -7.535 -9.984 0.609 1 98.62 76 TYR A C 1
ATOM 566 O O . TYR A 1 76 ? -8.344 -9.125 0.968 1 98.62 76 TYR A O 1
ATOM 574 N N . VAL A 1 77 ? -7.133 -10.852 1.438 1 98.56 77 VAL A N 1
ATOM 575 C CA . VAL A 1 77 ? -7.488 -10.82 2.852 1 98.56 77 VAL A CA 1
ATOM 576 C C . VAL A 1 77 ? -6.973 -9.531 3.484 1 98.56 77 VAL A C 1
ATOM 578 O O . VAL A 1 77 ? -7.715 -8.836 4.188 1 98.56 77 VAL A O 1
ATOM 581 N N . TYR A 1 78 ? -5.746 -9.258 3.229 1 98.75 78 TYR A N 1
ATOM 582 C CA . TYR A 1 78 ? -5.148 -8.023 3.732 1 98.75 78 TYR A CA 1
ATOM 583 C C . TYR A 1 78 ? -5.926 -6.809 3.25 1 98.75 78 TYR A C 1
ATOM 585 O O . TYR A 1 78 ? -6.203 -5.895 4.031 1 98.75 78 TYR A O 1
ATOM 593 N N . PHE A 1 79 ? -6.219 -6.797 2.004 1 98.88 79 PHE A N 1
ATOM 594 C CA . PHE A 1 79 ? -6.988 -5.723 1.393 1 98.88 79 PHE A CA 1
ATOM 595 C C . PHE A 1 79 ? -8.312 -5.52 2.121 1 98.88 79 PHE A C 1
ATOM 597 O O . PHE A 1 79 ? -8.672 -4.395 2.461 1 98.88 79 PHE A O 1
ATOM 604 N N . VAL A 1 80 ? -9.039 -6.562 2.369 1 98.94 80 VAL A N 1
ATOM 605 C CA . VAL A 1 80 ? -10.352 -6.508 3.014 1 98.94 80 VAL A CA 1
ATOM 606 C C . VAL A 1 80 ? -10.195 -6.004 4.445 1 98.94 80 VAL A C 1
ATOM 608 O O . VAL A 1 80 ? -10.922 -5.098 4.871 1 98.94 80 VAL A O 1
ATOM 611 N N . VAL A 1 81 ? -9.258 -6.504 5.137 1 98.88 81 VAL A N 1
ATOM 612 C CA . VAL A 1 81 ? -9.039 -6.105 6.523 1 98.88 81 VAL A CA 1
ATOM 613 C C . VAL A 1 81 ? -8.664 -4.625 6.582 1 98.88 81 VAL A C 1
ATOM 615 O O . VAL A 1 81 ? -9.188 -3.877 7.41 1 98.88 81 VAL A O 1
ATOM 618 N N . ALA A 1 82 ? -7.781 -4.238 5.656 1 98.88 82 ALA A N 1
ATOM 619 C CA . ALA A 1 82 ? -7.359 -2.84 5.609 1 98.88 82 ALA A CA 1
ATOM 620 C C . ALA A 1 82 ? -8.555 -1.915 5.379 1 98.88 82 ALA A C 1
ATOM 622 O O . ALA A 1 82 ? -8.68 -0.882 6.039 1 98.88 82 ALA A O 1
ATOM 623 N N . ASN A 1 83 ? -9.398 -2.32 4.496 1 98.94 83 ASN A N 1
ATOM 624 C CA . ASN A 1 83 ? -10.555 -1.489 4.188 1 98.94 83 ASN A CA 1
ATOM 625 C C . ASN A 1 83 ? -11.555 -1.464 5.344 1 98.94 83 ASN A C 1
ATOM 627 O O . ASN A 1 83 ? -12.141 -0.423 5.641 1 98.94 83 ASN A O 1
ATOM 631 N N . PHE A 1 84 ? -11.711 -2.551 6.043 1 98.88 84 PHE A N 1
ATOM 632 C CA . PHE A 1 84 ? -12.609 -2.561 7.195 1 98.88 84 PHE A CA 1
ATOM 633 C C . PHE A 1 84 ? -12.039 -1.702 8.32 1 98.88 84 PHE A C 1
ATOM 635 O O . PHE A 1 84 ? -12.789 -1.017 9.023 1 98.88 84 PHE A O 1
ATOM 642 N N . ILE A 1 85 ? -10.789 -1.754 8.523 1 98.88 85 ILE A N 1
ATOM 643 C CA . ILE A 1 85 ? -10.164 -0.918 9.539 1 98.88 85 ILE A CA 1
ATOM 644 C C . ILE A 1 85 ? -10.391 0.556 9.203 1 98.88 85 ILE A C 1
ATOM 646 O O . ILE A 1 85 ? -10.789 1.342 10.07 1 98.88 85 ILE A O 1
ATOM 650 N N . ALA A 1 86 ? -10.141 0.908 7.969 1 98.88 86 ALA A N 1
ATOM 651 C CA . ALA A 1 86 ? -10.344 2.287 7.531 1 98.88 86 ALA A CA 1
ATOM 652 C C . ALA A 1 86 ? -11.805 2.701 7.68 1 98.88 86 ALA A C 1
ATOM 654 O O . ALA A 1 86 ? -12.102 3.834 8.07 1 98.88 86 ALA A O 1
ATOM 655 N N . PHE A 1 87 ? -12.703 1.792 7.422 1 98.81 87 PHE A N 1
ATOM 656 C CA . PHE A 1 87 ? -14.125 2.047 7.582 1 98.81 87 PHE A CA 1
ATOM 657 C C . PHE A 1 87 ? -14.461 2.328 9.047 1 98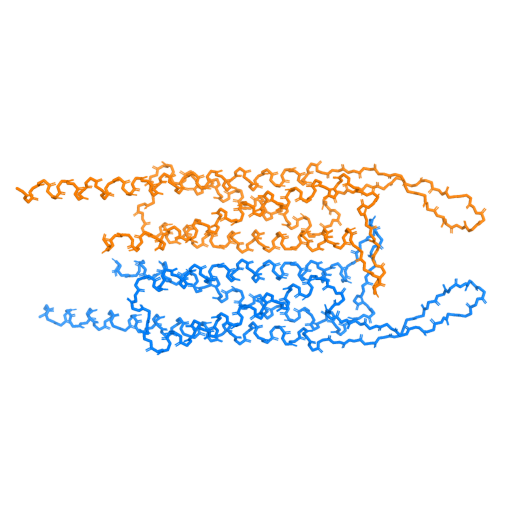.81 87 PHE A C 1
ATOM 659 O O . PHE A 1 87 ? -15.164 3.299 9.352 1 98.81 87 PHE A O 1
ATOM 666 N N . ALA A 1 88 ? -14.023 1.473 9.906 1 98.81 88 ALA A N 1
ATOM 667 C CA . ALA A 1 88 ? -14.273 1.656 11.328 1 98.81 88 ALA A CA 1
ATOM 668 C C . ALA A 1 88 ? -13.734 2.994 11.82 1 98.81 88 ALA A C 1
ATOM 670 O O . ALA A 1 88 ? -14.414 3.725 12.539 1 98.81 88 ALA A O 1
ATOM 671 N N . TYR A 1 89 ? -12.625 3.33 11.383 1 98.56 89 TYR A N 1
ATOM 672 C CA . TYR A 1 89 ? -12.008 4.586 11.781 1 98.56 89 TYR A CA 1
ATOM 673 C C . TYR A 1 89 ? -12.781 5.777 11.227 1 98.56 89 TYR A C 1
ATOM 675 O O . TYR A 1 89 ? -13.008 6.762 11.938 1 98.56 89 TYR A O 1
ATOM 683 N N . ALA A 1 90 ? -13.055 5.691 9.961 1 98.12 90 ALA A N 1
ATOM 684 C CA . ALA A 1 90 ? -13.797 6.777 9.336 1 98.12 90 ALA A CA 1
ATOM 685 C C . ALA A 1 90 ? -15.133 7.008 10.047 1 98.12 90 ALA A C 1
ATOM 687 O O . ALA A 1 90 ? -15.57 8.148 10.195 1 98.12 90 ALA A O 1
ATOM 688 N N . THR A 1 91 ? -15.766 5.949 10.438 1 97.56 91 THR A N 1
ATOM 689 C CA . THR A 1 91 ? -17.031 6.059 11.172 1 97.56 91 THR A CA 1
ATOM 690 C C . THR A 1 91 ? -16.828 6.781 12.492 1 97.56 91 THR A C 1
ATOM 692 O O . THR 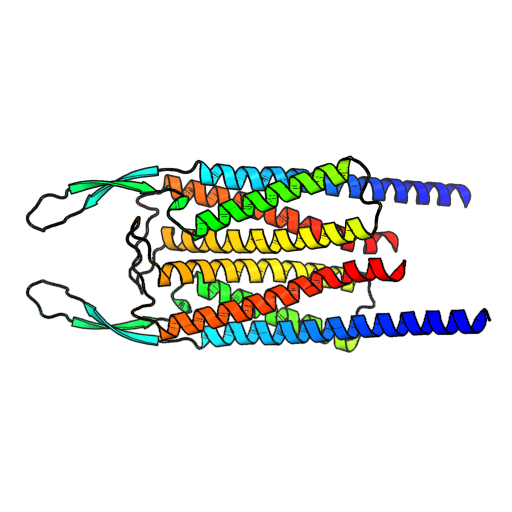A 1 91 ? -17.547 7.734 12.805 1 97.56 91 THR A O 1
ATOM 695 N N . LEU A 1 92 ? -15.836 6.391 13.211 1 96.56 92 LEU A N 1
ATOM 696 C CA . LEU A 1 92 ? -15.547 6.988 14.508 1 96.56 92 LEU A CA 1
ATOM 697 C C . LEU A 1 92 ? -15.188 8.469 14.359 1 96.56 92 LEU A C 1
ATOM 699 O O . LEU A 1 92 ? -15.711 9.312 15.086 1 96.56 92 LEU A O 1
ATOM 703 N N . SER A 1 93 ? -14.344 8.781 13.43 1 94.69 93 SER A N 1
ATOM 704 C CA . SER A 1 93 ? -13.922 10.164 13.234 1 94.69 93 SER A CA 1
ATOM 705 C C . SER A 1 93 ? -15.078 11.031 12.75 1 94.69 93 SER A C 1
ATOM 707 O O . SER A 1 93 ? -15.148 12.219 13.086 1 94.69 93 SER A O 1
ATOM 709 N N . PHE A 1 94 ? -15.93 10.414 11.977 1 94.19 94 PHE A N 1
ATOM 710 C CA . PHE A 1 94 ? -17.109 11.133 11.5 1 94.19 94 PHE A CA 1
ATOM 711 C C . PHE A 1 94 ? -18.031 11.492 12.664 1 94.19 94 PHE A C 1
ATOM 713 O O . PHE A 1 94 ? -18.5 12.625 12.758 1 94.19 94 PHE A O 1
ATOM 720 N N . VAL A 1 95 ? -18.266 10.594 13.547 1 92.88 95 VAL A N 1
ATOM 721 C CA . VAL A 1 95 ? -19.141 10.805 14.703 1 92.88 95 VAL A CA 1
ATOM 722 C C . VAL A 1 95 ? -18.531 11.875 15.609 1 92.88 95 VAL A C 1
ATOM 724 O O . VAL A 1 95 ? -19.234 12.75 16.109 1 92.88 95 VAL A O 1
ATOM 727 N N . ILE A 1 96 ? -17.25 11.805 15.805 1 89 96 ILE A N 1
ATOM 728 C CA . ILE A 1 96 ? -16.547 12.781 16.641 1 89 96 ILE A CA 1
ATOM 729 C C . ILE A 1 96 ? -16.672 14.172 16 1 89 96 ILE A C 1
ATOM 731 O O . ILE A 1 96 ? -16.906 15.156 16.703 1 89 96 ILE A O 1
ATOM 735 N N . ALA A 1 97 ? -16.531 14.211 14.719 1 86.44 97 ALA A N 1
ATOM 736 C CA . ALA A 1 97 ? -16.641 15.484 14.008 1 86.44 97 ALA A CA 1
ATOM 737 C C . ALA A 1 97 ? -18.062 16.062 14.133 1 86.44 97 ALA A C 1
ATOM 739 O O . ALA A 1 97 ? -18.234 17.266 14.203 1 86.44 97 ALA A O 1
ATOM 740 N N . LEU A 1 98 ? -19.109 15.258 14.133 1 86.56 98 LEU A N 1
ATOM 741 C CA . LEU A 1 98 ? -20.5 15.68 14.273 1 86.56 98 LEU A CA 1
ATOM 742 C C . LEU A 1 98 ? -20.766 16.203 15.672 1 86.56 98 LEU A C 1
ATOM 744 O O . LEU A 1 98 ? -21.531 17.172 15.844 1 86.56 98 LEU A O 1
ATOM 748 N N . ALA A 1 99 ? -20.422 15.594 16.688 1 81.88 99 ALA A N 1
ATOM 749 C CA . ALA A 1 99 ? -20.734 15.953 18.062 1 81.88 99 ALA A CA 1
ATOM 750 C C . ALA A 1 99 ? -20.047 17.25 18.469 1 81.88 99 ALA A C 1
ATOM 752 O O . ALA A 1 99 ? -20.641 18.109 19.109 1 81.88 99 ALA A O 1
ATOM 753 N N . ASN A 1 100 ? -18.656 17.406 18.562 1 62.06 100 ASN A N 1
ATOM 754 C CA . ASN A 1 100 ? -18.219 18.656 19.188 1 62.06 100 ASN A CA 1
ATOM 755 C C . ASN A 1 100 ? -17.062 19.281 18.406 1 62.06 100 ASN A C 1
ATOM 757 O O . ASN A 1 100 ? -16.375 20.172 18.922 1 62.06 100 ASN A O 1
ATOM 761 N N . GLY A 1 101 ? -17.141 19.016 17.234 1 61.5 101 GLY A N 1
ATOM 762 C CA . GLY A 1 101 ? -16.234 19.828 16.438 1 61.5 101 GLY A CA 1
ATOM 763 C C . GLY A 1 101 ? -14.773 19.547 16.75 1 61.5 101 GLY A C 1
ATOM 764 O O . GLY A 1 101 ? -14.461 18.656 17.547 1 61.5 101 GLY A O 1
ATOM 765 N N . HIS A 1 102 ? -13.945 19.734 15.984 1 60.16 102 HIS A N 1
ATOM 766 C CA . HIS A 1 102 ? -12.5 19.625 16.141 1 60.16 102 HIS A CA 1
ATOM 767 C C . HIS A 1 102 ? -11.938 20.828 16.891 1 60.16 102 HIS A C 1
ATOM 769 O O . HIS A 1 102 ? -11.289 21.688 16.297 1 60.16 102 HIS A O 1
ATOM 775 N N . LYS A 1 103 ? -12.398 20.875 18.266 1 65.5 103 LYS A N 1
ATOM 776 C CA . LYS A 1 103 ? -12.031 22.109 18.953 1 65.5 103 LYS A CA 1
ATOM 777 C C . LYS A 1 103 ? -10.68 21.969 19.656 1 65.5 103 LYS A C 1
ATOM 779 O O . LYS A 1 103 ? -9.969 22.953 19.844 1 65.5 103 LYS A O 1
ATOM 784 N N . SER A 1 104 ? -10.383 20.812 19.875 1 78.56 104 SER A N 1
ATOM 785 C CA . SER A 1 104 ? -9.109 20.656 20.578 1 78.56 104 SER A CA 1
ATOM 786 C C . SER A 1 104 ? -7.957 20.438 19.609 1 78.56 104 SER A C 1
ATOM 788 O O . SER A 1 104 ? -8.086 19.656 18.656 1 78.56 104 SER A O 1
ATOM 790 N N . LYS A 1 105 ? -7.031 21.141 19.859 1 80.44 105 LYS A N 1
ATOM 791 C CA . LYS A 1 105 ? -5.82 21.031 19.062 1 80.44 105 LYS A CA 1
ATOM 792 C C . LYS A 1 105 ? -5.27 19.609 19.094 1 80.44 105 LYS A C 1
ATOM 794 O O . LYS A 1 105 ? -4.781 19.109 18.078 1 80.44 105 LYS A O 1
ATOM 799 N N . LEU A 1 106 ? -5.367 19 20.266 1 84.19 106 LEU A N 1
ATOM 800 C CA . LEU A 1 106 ? -4.895 17.625 20.422 1 84.19 106 LEU A CA 1
ATOM 801 C C . LEU A 1 106 ? -5.703 16.672 19.547 1 84.19 106 LEU A C 1
ATOM 803 O O . LEU A 1 106 ? -5.141 15.766 18.922 1 84.19 106 LEU A O 1
ATOM 807 N N . LEU A 1 107 ? -6.957 16.906 19.547 1 85.25 107 LEU A N 1
ATOM 808 C CA . LEU A 1 107 ? -7.832 16.047 18.75 1 85.25 107 LEU A CA 1
ATOM 809 C C . LEU A 1 107 ? -7.551 16.203 17.266 1 85.25 107 LEU A C 1
ATOM 811 O O . LEU A 1 107 ? -7.539 15.219 16.516 1 85.25 107 LEU A O 1
ATOM 815 N N . VAL A 1 108 ? -7.27 17.359 16.859 1 84.31 108 VAL A N 1
ATOM 816 C CA . VAL A 1 108 ? -6.977 17.641 15.445 1 84.31 108 VAL A CA 1
ATOM 817 C C . VAL A 1 108 ? -5.676 16.938 15.047 1 84.31 108 VAL A C 1
ATOM 819 O O . VAL A 1 108 ? -5.598 16.344 13.977 1 84.31 108 VAL A O 1
ATOM 822 N N . THR A 1 109 ? -4.742 17.047 15.969 1 87.12 109 THR A N 1
ATOM 823 C CA . THR A 1 109 ? -3.457 16.422 15.703 1 87.12 109 THR A CA 1
ATOM 824 C C . THR A 1 109 ? -3.607 14.906 15.625 1 87.12 109 THR A C 1
ATOM 826 O O . THR A 1 109 ? -3.068 14.266 14.727 1 87.12 109 THR A O 1
ATOM 829 N N . LEU A 1 110 ? -4.348 14.359 16.531 1 91.06 110 LEU A N 1
ATOM 830 C CA . LEU A 1 110 ? -4.539 12.914 16.578 1 91.06 110 LEU A CA 1
ATOM 831 C C . LEU A 1 110 ? -5.309 12.43 15.359 1 91.06 110 LEU A C 1
ATOM 833 O O . LEU A 1 110 ? -4.969 11.391 14.781 1 91.06 110 LEU A O 1
ATOM 837 N N . VAL A 1 111 ? -6.262 13.141 15 1 91.44 111 VAL A N 1
ATOM 838 C CA . VAL A 1 111 ? -7.066 12.766 13.836 1 91.44 111 VAL A CA 1
ATOM 839 C C . VAL A 1 111 ? -6.219 12.852 12.57 1 91.44 111 VAL A C 1
ATOM 841 O O . VAL A 1 111 ? -6.32 11.984 11.695 1 91.44 111 VAL A O 1
ATOM 844 N N . THR A 1 112 ? -5.391 13.797 12.43 1 91.38 112 THR A N 1
ATOM 845 C CA . THR A 1 112 ? -4.527 13.93 11.258 1 91.38 112 THR A CA 1
ATOM 846 C C . THR A 1 112 ? -3.541 12.766 11.188 1 91.38 112 THR A C 1
ATOM 848 O O . THR A 1 112 ? -3.289 12.227 10.102 1 91.38 112 THR A O 1
ATOM 851 N N . LEU A 1 113 ? -3.053 12.422 12.32 1 93.69 113 LEU A N 1
ATOM 852 C CA . LEU A 1 113 ? -2.119 11.305 12.375 1 93.69 113 LEU A CA 1
ATOM 853 C C . LEU A 1 113 ? -2.799 10.008 11.953 1 93.69 113 LEU A C 1
ATOM 855 O O . LEU A 1 113 ? -2.254 9.25 11.141 1 93.69 113 LEU A O 1
ATOM 859 N N . LEU A 1 114 ? -3.945 9.789 12.461 1 96.88 114 LEU A N 1
ATOM 860 C CA . LEU A 1 114 ? -4.676 8.562 12.148 1 96.88 114 LEU A CA 1
ATOM 861 C C . LEU A 1 114 ? -5.121 8.562 10.688 1 96.88 114 LEU A C 1
ATOM 863 O O . LEU A 1 114 ? -5.16 7.508 10.047 1 96.88 114 LEU A O 1
ATOM 867 N N . ASP A 1 115 ? -5.469 9.742 10.172 1 96.94 115 ASP A N 1
ATOM 868 C CA . ASP A 1 115 ? -5.754 9.852 8.75 1 96.94 115 ASP A CA 1
ATOM 869 C C . ASP A 1 115 ? -4.543 9.43 7.914 1 96.94 115 ASP A C 1
ATOM 871 O O . ASP A 1 115 ? -4.688 8.719 6.914 1 96.94 115 ASP A O 1
ATOM 875 N N . ALA A 1 116 ? -3.414 9.844 8.297 1 97.25 116 ALA A N 1
ATOM 876 C CA . ALA A 1 116 ? -2.197 9.5 7.566 1 97.25 116 ALA A CA 1
ATOM 877 C C . ALA A 1 116 ? -1.918 8 7.633 1 97.25 116 ALA A C 1
ATOM 879 O O . ALA A 1 116 ? -1.488 7.402 6.645 1 97.25 116 ALA A O 1
ATOM 880 N N . ILE A 1 117 ? -2.17 7.418 8.711 1 98.38 117 ILE A N 1
ATOM 881 C CA . ILE A 1 117 ? -1.982 5.98 8.875 1 98.38 117 ILE A CA 1
ATOM 882 C C . ILE A 1 117 ? -2.959 5.227 7.977 1 98.38 117 ILE A C 1
ATOM 884 O O . ILE A 1 117 ? -2.611 4.195 7.398 1 98.38 117 ILE A O 1
ATOM 888 N N . MET A 1 118 ? -4.18 5.715 7.836 1 98.75 118 MET A N 1
ATOM 889 C CA . MET A 1 118 ? -5.145 5.09 6.938 1 98.75 118 MET A CA 1
ATOM 890 C C . MET A 1 118 ? -4.68 5.188 5.488 1 98.75 118 MET A C 1
ATOM 892 O O . MET A 1 118 ? -4.898 4.266 4.699 1 98.75 118 MET A O 1
ATOM 896 N N . VAL A 1 119 ? -4.059 6.316 5.152 1 98.69 119 VAL A N 1
ATOM 897 C CA . VAL A 1 119 ? -3.492 6.441 3.812 1 98.69 119 VAL A CA 1
ATOM 898 C C . VAL A 1 119 ? -2.467 5.336 3.578 1 98.69 119 VAL A C 1
ATOM 900 O O . VAL A 1 119 ? -2.52 4.641 2.561 1 98.69 119 VAL A O 1
ATOM 903 N N . ALA A 1 120 ? -1.591 5.148 4.512 1 98.75 120 ALA A N 1
ATOM 904 C CA . ALA A 1 120 ? -0.555 4.125 4.41 1 98.75 120 ALA A CA 1
ATOM 905 C C . ALA A 1 120 ? -1.17 2.732 4.301 1 98.75 120 ALA A C 1
ATOM 907 O O . ALA A 1 120 ? -0.798 1.95 3.422 1 98.75 120 ALA A O 1
ATOM 908 N N . LEU A 1 121 ? -2.125 2.492 5.117 1 98.88 121 LEU A N 1
ATOM 909 C CA . LEU A 1 121 ? -2.768 1.185 5.191 1 98.88 121 LEU A CA 1
ATOM 910 C C . LEU A 1 121 ? -3.516 0.875 3.898 1 98.88 121 LEU A C 1
ATOM 912 O O . LEU A 1 121 ? -3.338 -0.197 3.314 1 98.88 121 LEU A O 1
ATOM 916 N N . LEU A 1 122 ? -4.285 1.822 3.424 1 98.94 122 LEU A N 1
ATOM 917 C CA . LEU A 1 122 ? -5.121 1.602 2.248 1 98.94 122 LEU A CA 1
ATOM 918 C C . LEU A 1 122 ? -4.266 1.505 0.987 1 98.94 122 LEU A C 1
ATOM 920 O O . LEU A 1 122 ? -4.5 0.639 0.14 1 98.94 122 LEU A O 1
ATOM 924 N N . PHE A 1 123 ? -3.264 2.324 0.841 1 98.88 123 PHE A N 1
ATOM 925 C CA . PHE A 1 123 ? -2.422 2.264 -0.347 1 98.88 123 PHE A CA 1
ATOM 926 C C . PHE A 1 123 ? -1.576 0.996 -0.348 1 98.88 123 PHE A C 1
ATOM 928 O O . PHE A 1 123 ? -1.319 0.415 -1.404 1 98.88 123 PHE A O 1
ATOM 935 N N . SER A 1 124 ? -1.168 0.568 0.857 1 98.81 124 SER A N 1
ATOM 936 C CA . SER A 1 124 ? -0.442 -0.697 0.896 1 98.81 124 SER A CA 1
ATOM 937 C C . SER A 1 124 ? -1.35 -1.866 0.529 1 98.81 124 SER A C 1
ATOM 939 O O . SER A 1 124 ? -0.947 -2.76 -0.22 1 98.81 124 SER A O 1
ATOM 941 N N . GLY A 1 125 ? -2.582 -1.823 1.075 1 98.88 125 GLY A N 1
ATOM 942 C CA . GLY A 1 125 ? -3.543 -2.852 0.713 1 98.88 125 GLY A CA 1
ATOM 943 C C . GLY A 1 125 ? -3.881 -2.859 -0.766 1 98.88 125 GLY A C 1
ATOM 944 O O . GLY A 1 125 ? -3.969 -3.922 -1.383 1 98.88 125 GLY A O 1
ATOM 945 N N . ASN A 1 126 ? -4.109 -1.712 -1.317 1 98.88 126 ASN A N 1
ATOM 946 C CA . ASN A 1 126 ? -4.383 -1.59 -2.746 1 98.88 126 ASN A CA 1
ATOM 947 C C . ASN A 1 126 ? -3.203 -2.07 -3.586 1 98.88 126 ASN A C 1
ATOM 949 O O . ASN A 1 126 ? -3.391 -2.771 -4.582 1 98.88 126 ASN A O 1
ATOM 953 N N . GLY A 1 127 ? -1.989 -1.69 -3.215 1 98.75 127 GLY A N 1
ATOM 954 C CA . GLY A 1 127 ? -0.812 -2.176 -3.918 1 98.75 127 GLY A CA 1
ATOM 955 C C . GLY A 1 127 ? -0.724 -3.689 -3.959 1 98.75 127 GLY A C 1
ATOM 956 O O . GLY A 1 127 ? -0.463 -4.273 -5.012 1 98.75 127 GLY A O 1
ATOM 957 N N . ALA A 1 128 ? -0.972 -4.254 -2.793 1 98.81 128 ALA A N 1
ATOM 958 C CA . ALA A 1 128 ? -0.946 -5.711 -2.693 1 98.81 128 ALA A CA 1
ATOM 959 C C . ALA A 1 128 ? -1.993 -6.34 -3.607 1 98.81 128 ALA A C 1
ATOM 961 O O . ALA A 1 128 ? -1.681 -7.238 -4.395 1 98.81 128 ALA A O 1
ATOM 962 N N . ALA A 1 129 ? -3.172 -5.863 -3.529 1 98.75 129 ALA A N 1
ATOM 963 C CA . ALA A 1 129 ? -4.277 -6.43 -4.297 1 98.75 129 ALA A CA 1
ATOM 964 C C . ALA A 1 129 ? -4.059 -6.238 -5.797 1 98.75 129 ALA A C 1
ATOM 966 O O . ALA A 1 129 ? -4.297 -7.152 -6.586 1 98.75 129 ALA A O 1
ATOM 967 N N . TRP A 1 130 ? -3.566 -5.066 -6.172 1 98.31 130 TRP A N 1
ATOM 968 C CA . TRP A 1 130 ? -3.346 -4.785 -7.59 1 98.31 130 TRP A CA 1
AT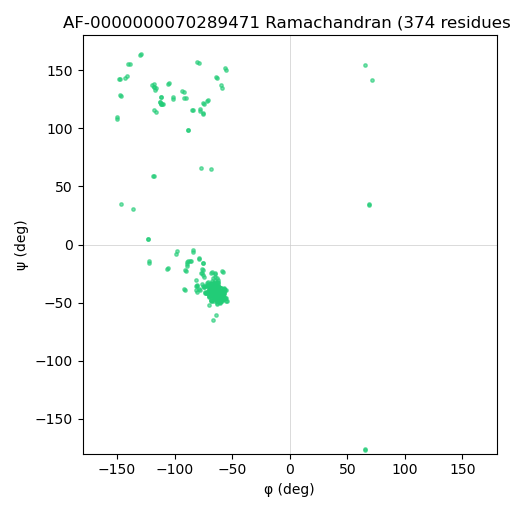OM 969 C C . TRP A 1 130 ? -2.209 -5.641 -8.141 1 98.31 130 TRP A C 1
ATOM 971 O O . TRP A 1 130 ? -2.256 -6.074 -9.297 1 98.31 130 TRP A O 1
ATOM 981 N N . ALA A 1 131 ? -1.207 -5.875 -7.348 1 98.62 131 ALA A N 1
ATOM 982 C CA . ALA A 1 131 ? -0.096 -6.707 -7.801 1 98.62 131 ALA A CA 1
ATOM 983 C C . ALA A 1 131 ? -0.569 -8.117 -8.133 1 98.62 131 ALA A C 1
ATOM 985 O O . ALA A 1 131 ? -0.202 -8.68 -9.172 1 98.62 131 ALA A O 1
ATOM 986 N N . ILE A 1 132 ? -1.374 -8.656 -7.277 1 98.44 132 ILE A N 1
ATOM 987 C CA . ILE A 1 132 ? -1.911 -9.992 -7.52 1 98.44 132 ILE A CA 1
ATOM 988 C C . ILE A 1 132 ? -2.863 -9.953 -8.711 1 98.44 132 ILE A C 1
ATOM 990 O O . ILE A 1 132 ? -2.891 -10.883 -9.523 1 98.44 132 ILE A O 1
ATOM 994 N N . GLY A 1 133 ? -3.658 -8.906 -8.797 1 97.94 133 GLY A N 1
ATOM 995 C CA . GLY A 1 133 ? -4.543 -8.773 -9.945 1 97.94 133 GLY A CA 1
ATOM 996 C C . GLY A 1 133 ? -3.807 -8.75 -11.273 1 97.94 133 GLY A C 1
ATOM 997 O O . GLY A 1 133 ? -4.219 -9.414 -12.227 1 97.94 133 GLY A O 1
ATOM 998 N N . VAL A 1 134 ? -2.781 -8.008 -11.375 1 97.69 134 VAL A N 1
ATOM 999 C CA . VAL A 1 134 ? -1.988 -7.926 -12.594 1 97.69 134 VAL A CA 1
ATOM 1000 C C . VAL A 1 134 ? -1.38 -9.289 -12.906 1 97.69 134 VAL A C 1
ATOM 1002 O O . VAL A 1 134 ? -1.4 -9.742 -14.055 1 97.69 134 VAL A O 1
ATOM 1005 N N . LEU A 1 135 ? -0.889 -9.906 -11.898 1 97.69 135 LEU A N 1
ATOM 1006 C CA . LEU A 1 135 ? -0.34 -11.242 -12.078 1 97.69 135 LEU A CA 1
ATOM 1007 C C . LEU A 1 135 ? -1.408 -12.203 -12.594 1 97.69 135 LEU A C 1
ATOM 1009 O O . LEU A 1 135 ? -1.146 -13.008 -13.492 1 97.69 135 LEU A O 1
ATOM 1013 N N . ALA A 1 136 ? -2.568 -12.102 -12.008 1 97.62 136 ALA A N 1
ATOM 1014 C CA . ALA A 1 136 ? -3.668 -12.969 -12.414 1 97.62 136 ALA A CA 1
ATOM 1015 C C . ALA A 1 136 ? -4.051 -12.734 -13.875 1 97.62 136 ALA A C 1
ATOM 1017 O O . ALA A 1 136 ? -4.477 -13.656 -14.57 1 97.62 136 ALA A O 1
ATOM 1018 N N . GLU A 1 137 ? -3.957 -11.57 -14.312 1 97.31 137 GLU A N 1
ATOM 1019 C CA . GLU A 1 137 ? -4.336 -11.188 -15.672 1 97.31 137 GLU A CA 1
ATOM 1020 C C . GLU A 1 137 ? -3.242 -11.539 -16.672 1 97.31 137 GLU A C 1
ATOM 1022 O O . GLU A 1 137 ? -3.527 -12.039 -17.766 1 97.31 137 GLU A O 1
ATOM 1027 N N . LYS A 1 138 ? -1.968 -11.32 -16.312 1 96.94 138 LYS A N 1
ATOM 1028 C CA . LYS A 1 138 ? -0.885 -11.391 -17.297 1 96.94 138 LYS A CA 1
ATOM 1029 C C . LYS A 1 138 ? -0.075 -12.672 -17.125 1 96.94 138 LYS A C 1
ATOM 1031 O O . LYS A 1 138 ? 0.624 -13.102 -18.047 1 96.94 138 LYS A O 1
ATOM 1036 N N . GLY A 1 139 ? -0.153 -13.297 -15.922 1 96.31 139 GLY A N 1
ATOM 1037 C CA . GLY A 1 139 ? 0.724 -14.422 -15.625 1 96.31 139 GLY A CA 1
ATOM 1038 C C . GLY A 1 139 ? 2.189 -14.031 -15.57 1 96.31 139 GLY A C 1
ATOM 1039 O O . GLY A 1 139 ? 2.521 -12.844 -15.539 1 96.31 139 GLY A O 1
ATOM 1040 N N . ASN A 1 140 ? 3.031 -15.047 -15.375 1 95.31 140 ASN A N 1
ATOM 1041 C CA . ASN A 1 140 ? 4.48 -14.883 -15.352 1 95.31 140 ASN A CA 1
ATOM 1042 C C . ASN A 1 140 ? 5.195 -16.141 -15.852 1 95.31 140 ASN A C 1
ATOM 1044 O O . ASN A 1 140 ? 5.23 -17.156 -15.156 1 95.31 140 ASN A O 1
ATOM 1048 N N . SER A 1 141 ? 5.789 -16.016 -17.031 1 90.94 141 SER A N 1
ATOM 1049 C CA . SER A 1 141 ? 6.398 -17.172 -17.672 1 90.94 141 SER A CA 1
ATOM 1050 C C . SER A 1 141 ? 7.723 -17.547 -17.016 1 90.94 141 SER A C 1
ATOM 1052 O O . SER A 1 141 ? 8.117 -18.719 -17 1 90.94 141 SER A O 1
ATOM 1054 N N . HIS A 1 142 ? 8.367 -16.578 -16.422 1 87.88 142 HIS A N 1
ATOM 1055 C CA . HIS A 1 142 ? 9.68 -16.828 -15.836 1 87.88 142 HIS A CA 1
ATOM 1056 C C . HIS A 1 142 ? 9.57 -17.781 -14.641 1 87.88 142 HIS A C 1
ATOM 1058 O O . HIS A 1 142 ? 10.484 -18.562 -14.375 1 87.88 142 HIS A O 1
ATOM 1064 N N . VAL A 1 143 ? 8.422 -17.75 -13.984 1 89.56 143 VAL A N 1
ATOM 1065 C CA . VAL A 1 143 ? 8.273 -18.609 -12.812 1 89.56 143 VAL A CA 1
ATOM 1066 C C . VAL A 1 143 ? 7.07 -19.531 -13 1 89.56 143 VAL A C 1
ATOM 1068 O O . VAL A 1 143 ? 6.605 -20.156 -12.039 1 89.56 143 VAL A O 1
ATOM 1071 N N . MET A 1 144 ? 6.477 -19.5 -14.094 1 88.81 144 MET A N 1
ATOM 1072 C CA . MET A 1 144 ? 5.414 -20.406 -14.523 1 88.81 144 MET A CA 1
ATOM 1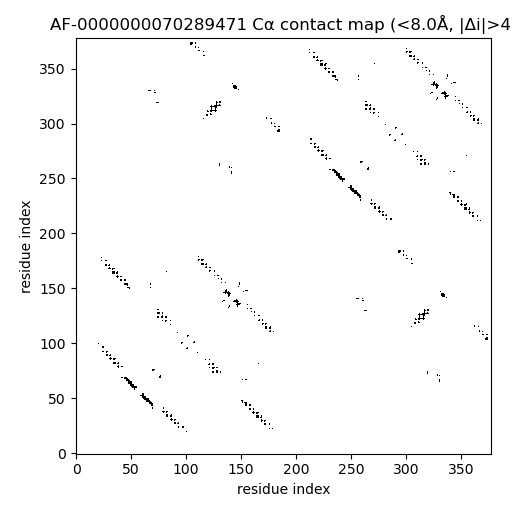073 C C . MET A 1 144 ? 4.141 -20.172 -13.719 1 88.81 144 MET A C 1
ATOM 1075 O O . MET A 1 144 ? 3.512 -21.125 -13.25 1 88.81 144 MET A O 1
ATOM 1079 N N . TRP A 1 145 ? 3.865 -19.047 -13.352 1 94.56 145 TRP A N 1
ATOM 1080 C CA . TRP A 1 145 ? 2.559 -18.672 -12.82 1 94.56 145 TRP A CA 1
ATOM 1081 C C . TRP A 1 145 ? 1.585 -18.359 -13.953 1 94.56 145 TRP A C 1
ATOM 1083 O O . TRP A 1 145 ? 1.739 -17.344 -14.641 1 94.56 145 TRP A O 1
ATOM 1093 N N . ASN A 1 146 ? 0.57 -19.094 -14.094 1 93.12 146 ASN A N 1
ATOM 1094 C CA . ASN A 1 146 ? -0.365 -18.953 -15.203 1 93.12 146 ASN A CA 1
ATOM 1095 C C . ASN A 1 146 ? -1.354 -17.828 -14.969 1 93.12 146 ASN A C 1
ATOM 1097 O O . ASN A 1 146 ? -1.619 -17.453 -13.82 1 93.12 146 ASN A O 1
ATOM 1101 N N . LYS A 1 147 ? -1.882 -17.344 -16.109 1 95.06 147 LYS A N 1
ATOM 1102 C CA . LYS A 1 147 ? -3.012 -16.422 -16.047 1 95.06 147 LYS A CA 1
ATOM 1103 C C . LYS A 1 147 ? -4.238 -17.094 -15.43 1 95.06 147 LYS A C 1
ATOM 1105 O O . LYS A 1 147 ? -4.512 -18.266 -15.719 1 95.06 147 LYS A O 1
ATOM 1110 N N . VAL A 1 148 ? -4.941 -16.359 -14.703 1 94.75 148 VAL A N 1
ATOM 1111 C CA . VAL A 1 148 ? -6.078 -16.969 -14.023 1 94.75 148 VAL A CA 1
ATOM 1112 C C . VAL A 1 148 ? -7.367 -16.25 -14.406 1 94.75 148 VAL A C 1
ATOM 1114 O O . VAL A 1 148 ? -8.461 -16.797 -14.25 1 94.75 148 VAL A O 1
ATOM 1117 N N . CYS A 1 149 ? -7.27 -15.133 -14.984 1 96.19 149 CYS A N 1
ATOM 1118 C CA . CYS A 1 149 ? -8.461 -14.32 -15.211 1 96.19 149 CYS A CA 1
ATOM 1119 C C . CYS A 1 149 ? -9.242 -14.828 -16.406 1 96.19 149 CYS A C 1
ATOM 1121 O O . CYS A 1 149 ? -10.414 -14.477 -16.594 1 96.19 149 CYS A O 1
ATOM 1123 N N . HIS A 1 150 ? -8.664 -15.664 -17.156 1 93.5 150 HIS A N 1
ATOM 1124 C CA . HIS A 1 150 ? -9.414 -16.281 -18.25 1 93.5 150 HIS A CA 1
ATOM 1125 C C . HIS A 1 150 ? -10.352 -17.359 -17.719 1 93.5 150 HIS A C 1
ATOM 1127 O O . HIS A 1 150 ? -11.352 -17.672 -18.375 1 93.5 150 HIS A O 1
ATOM 1133 N N . VAL A 1 151 ? -10.023 -17.906 -16.594 1 92.38 151 VAL A N 1
ATOM 1134 C CA . VAL A 1 151 ? -10.844 -18.922 -15.945 1 92.38 151 VAL A CA 1
ATOM 1135 C C . VAL A 1 151 ? -11.836 -18.25 -14.992 1 92.38 151 VAL A C 1
ATOM 1137 O O . VAL A 1 151 ? -13 -18.641 -14.93 1 92.38 151 VAL A O 1
ATOM 1140 N N . PHE A 1 152 ? -11.375 -17.188 -14.281 1 95.88 152 PHE A N 1
ATOM 1141 C CA . PHE A 1 152 ? -12.164 -16.469 -13.281 1 95.88 152 PHE A CA 1
ATOM 1142 C C . PHE A 1 152 ? -12.367 -15.023 -13.695 1 95.88 152 PHE A C 1
ATOM 1144 O O . PHE A 1 152 ? -12.07 -14.109 -12.93 1 95.88 152 PHE A O 1
ATOM 1151 N N . ASP A 1 153 ? -12.953 -14.812 -14.812 1 95.88 153 ASP A N 1
ATOM 1152 C CA . ASP A 1 153 ? -13.062 -13.469 -15.375 1 95.88 153 ASP A CA 1
ATOM 1153 C C . ASP A 1 153 ? -13.977 -12.594 -14.508 1 95.88 153 ASP A C 1
ATOM 1155 O O . ASP A 1 153 ? -13.672 -11.422 -14.266 1 95.88 153 ASP A O 1
ATOM 1159 N N . LYS A 1 154 ? -15.109 -13.094 -14.078 1 96.5 154 LYS A N 1
ATOM 1160 C CA . LYS A 1 154 ? -16.047 -12.328 -13.258 1 96.5 154 LYS A CA 1
ATOM 1161 C C . LYS A 1 154 ? -15.414 -11.938 -11.922 1 96.5 154 LYS A C 1
ATOM 1163 O O . LYS A 1 154 ? -15.539 -10.797 -11.477 1 96.5 154 LYS A O 1
ATOM 1168 N N . PHE A 1 155 ? -14.844 -12.883 -11.328 1 97.44 155 PHE A N 1
ATOM 1169 C CA . PHE A 1 155 ? -14.164 -12.609 -10.062 1 97.44 155 PHE A CA 1
ATOM 1170 C C . PHE A 1 155 ? -13.102 -11.531 -10.242 1 97.44 155 PHE A C 1
ATOM 1172 O O . PHE A 1 155 ? -13.023 -10.594 -9.445 1 97.44 155 PHE A O 1
ATOM 1179 N N . CYS A 1 156 ? -12.289 -11.625 -11.281 1 97.75 156 CYS A N 1
ATOM 1180 C CA . CYS A 1 156 ? -11.203 -10.68 -11.539 1 97.75 156 CYS A CA 1
ATOM 1181 C C . CYS A 1 156 ? -11.75 -9.281 -11.781 1 97.75 156 CYS A C 1
ATOM 1183 O O . CYS A 1 156 ? -11.195 -8.297 -11.273 1 97.75 156 CYS A O 1
ATOM 1185 N N . ASN A 1 157 ? -12.852 -9.164 -12.531 1 97.5 157 ASN A N 1
ATOM 1186 C CA . ASN A 1 157 ? -13.461 -7.871 -12.805 1 97.5 157 ASN A CA 1
ATOM 1187 C C . ASN A 1 157 ? -14 -7.227 -11.523 1 97.5 157 ASN A C 1
ATOM 1189 O O . ASN A 1 157 ? -13.828 -6.027 -11.305 1 97.5 157 ASN A O 1
ATOM 1193 N N . GLN A 1 158 ? -14.602 -8.023 -10.773 1 97.94 158 GLN A N 1
ATOM 1194 C CA . GLN A 1 158 ? -15.148 -7.523 -9.516 1 97.94 158 GLN A CA 1
ATOM 1195 C C . GLN A 1 158 ? -14.031 -7.113 -8.555 1 97.94 158 GLN A C 1
ATOM 1197 O O . GLN A 1 158 ? -14.156 -6.109 -7.852 1 97.94 158 GLN A O 1
ATOM 1202 N N . ALA A 1 159 ? -13.039 -7.895 -8.453 1 98.25 159 ALA A N 1
ATOM 1203 C CA . ALA A 1 159 ? -11.883 -7.543 -7.633 1 98.25 159 ALA A CA 1
ATOM 1204 C C . ALA A 1 159 ? -11.266 -6.223 -8.094 1 98.25 159 ALA A C 1
ATOM 1206 O O . ALA A 1 159 ? -10.891 -5.383 -7.273 1 98.25 159 ALA A O 1
ATOM 1207 N N . ALA A 1 160 ? -11.133 -6.031 -9.414 1 98.31 160 ALA A N 1
ATOM 1208 C CA . ALA A 1 160 ? -10.617 -4.785 -9.969 1 98.31 160 ALA A CA 1
ATOM 1209 C C . ALA A 1 160 ? -11.484 -3.598 -9.562 1 98.31 160 ALA A C 1
ATOM 1211 O O . ALA A 1 160 ? -10.977 -2.535 -9.211 1 98.31 160 ALA A O 1
ATOM 1212 N N . ALA A 1 161 ? -12.742 -3.811 -9.641 1 98.62 161 ALA A N 1
ATOM 1213 C CA . ALA A 1 161 ? -13.672 -2.758 -9.242 1 98.62 161 ALA A CA 1
ATOM 1214 C C . ALA A 1 161 ? -13.492 -2.395 -7.77 1 98.62 161 ALA A C 1
ATOM 1216 O O . ALA A 1 161 ? -13.469 -1.215 -7.414 1 98.62 161 ALA A O 1
ATOM 1217 N N . ALA A 1 162 ? -13.375 -3.436 -6.961 1 98.88 162 ALA A N 1
ATOM 1218 C CA . ALA A 1 162 ? -13.156 -3.193 -5.539 1 98.88 162 ALA A CA 1
ATOM 1219 C C . ALA A 1 162 ? -11.891 -2.375 -5.309 1 98.88 162 ALA A C 1
ATOM 1221 O O . ALA A 1 162 ? -11.883 -1.441 -4.504 1 98.88 162 ALA A O 1
ATOM 1222 N N . CYS A 1 163 ? -10.836 -2.695 -5.977 1 98.81 163 CYS A N 1
ATOM 1223 C CA . CYS A 1 163 ? -9.57 -1.982 -5.844 1 98.81 163 CYS A CA 1
ATOM 1224 C C . CYS A 1 163 ? -9.719 -0.529 -6.277 1 98.81 163 CYS A C 1
ATOM 1226 O O . CYS A 1 163 ? -9.172 0.371 -5.637 1 98.81 163 CYS A O 1
ATOM 1228 N N . LEU A 1 164 ? -10.414 -0.271 -7.352 1 98.81 164 LEU A N 1
ATOM 1229 C CA . LEU A 1 164 ? -10.633 1.09 -7.832 1 98.81 164 LEU A CA 1
ATOM 1230 C C . LEU A 1 164 ? -11.422 1.905 -6.809 1 98.81 164 LEU A C 1
ATOM 1232 O O . LEU A 1 164 ? -11.086 3.061 -6.539 1 98.81 164 LEU A O 1
ATOM 1236 N N . ILE A 1 165 ? -12.438 1.299 -6.266 1 98.88 165 ILE A N 1
ATOM 1237 C CA . ILE A 1 165 ? -13.25 1.966 -5.254 1 98.88 165 ILE A CA 1
ATOM 1238 C C . ILE A 1 165 ? -12.398 2.285 -4.031 1 98.88 165 ILE A C 1
ATOM 1240 O O . ILE A 1 165 ? -12.461 3.391 -3.492 1 98.88 165 ILE A O 1
ATOM 1244 N N . SER A 1 166 ? -11.625 1.313 -3.604 1 98.94 166 SER A N 1
ATOM 1245 C CA . SER A 1 166 ? -10.734 1.524 -2.469 1 98.94 166 SER A CA 1
ATOM 1246 C C . SER A 1 166 ? -9.703 2.611 -2.766 1 98.94 166 SER A C 1
ATOM 1248 O O . SER A 1 166 ? -9.352 3.393 -1.882 1 98.94 166 SER A O 1
ATOM 1250 N N . LEU A 1 167 ? -9.203 2.635 -3.982 1 98.88 167 LEU A N 1
ATOM 1251 C CA . LEU A 1 167 ? -8.25 3.67 -4.379 1 98.88 167 LEU A CA 1
ATOM 1252 C C . LEU A 1 167 ? -8.875 5.055 -4.258 1 98.88 167 LEU A C 1
ATOM 1254 O O . LEU A 1 167 ? -8.227 5.992 -3.787 1 98.88 167 LEU A O 1
ATOM 1258 N N . LEU A 1 168 ? -10.07 5.156 -4.656 1 98.75 168 LEU A N 1
ATOM 1259 C CA . LEU A 1 168 ? -10.789 6.414 -4.496 1 98.75 168 LEU A CA 1
ATOM 1260 C C . LEU A 1 168 ? -10.906 6.785 -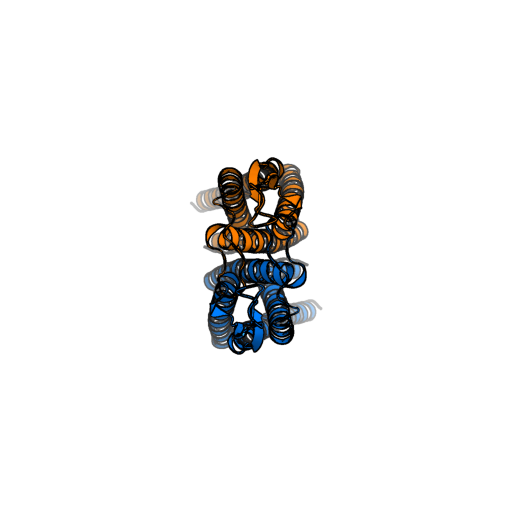3.02 1 98.75 168 LEU A C 1
ATOM 1262 O O . LEU A 1 168 ? -10.695 7.941 -2.648 1 98.75 168 LEU A O 1
ATOM 1266 N N . GLY A 1 169 ? -11.258 5.789 -2.195 1 98.75 169 GLY A N 1
ATOM 1267 C CA . GLY A 1 169 ? -11.289 6.031 -0.761 1 98.75 169 GLY A CA 1
ATOM 1268 C C . GLY A 1 169 ? -9.945 6.477 -0.206 1 98.75 169 GLY A C 1
ATOM 1269 O O . GLY A 1 169 ? -9.883 7.375 0.636 1 98.75 169 GLY A O 1
ATOM 1270 N N . SER A 1 170 ? -8.898 5.891 -0.674 1 98.81 170 SER A N 1
ATOM 1271 C CA . SER A 1 170 ? -7.551 6.25 -0.244 1 98.81 170 SER A CA 1
ATOM 1272 C C . SER A 1 170 ? -7.227 7.699 -0.601 1 98.81 170 SER A C 1
ATOM 1274 O O . SER A 1 170 ? -6.594 8.406 0.181 1 98.81 170 SER A O 1
ATOM 1276 N N . ILE A 1 171 ? -7.602 8.109 -1.756 1 98.62 171 ILE A N 1
ATOM 1277 C CA . ILE A 1 171 ? -7.383 9.484 -2.199 1 98.62 171 ILE A CA 1
ATOM 1278 C C . ILE A 1 171 ? -8.172 10.445 -1.31 1 98.62 171 ILE A C 1
ATOM 1280 O O . ILE A 1 171 ? -7.695 11.539 -0.995 1 98.62 171 ILE A O 1
ATOM 1284 N N . VAL A 1 172 ? -9.359 10.031 -0.926 1 98.5 172 VAL A N 1
ATOM 1285 C CA . VAL A 1 172 ? -10.148 10.844 -0.007 1 98.5 172 VAL A CA 1
ATOM 1286 C C . VAL A 1 172 ? -9.398 11.023 1.309 1 98.5 172 VAL A C 1
ATOM 1288 O O . VAL A 1 172 ? -9.297 12.133 1.828 1 98.5 172 VAL A O 1
ATOM 1291 N N . PHE A 1 173 ? -8.82 9.938 1.847 1 98.38 173 PHE A N 1
ATOM 1292 C CA . PHE A 1 173 ? -8.047 10.039 3.074 1 98.38 173 PHE A CA 1
ATOM 1293 C C . PHE A 1 173 ? -6.82 10.93 2.865 1 98.38 173 PHE A C 1
ATOM 1295 O O . PHE A 1 173 ? -6.43 11.672 3.764 1 98.38 173 PHE A O 1
ATOM 1302 N N . LEU A 1 174 ? -6.234 10.781 1.73 1 97.81 174 LEU A N 1
ATOM 1303 C CA . LEU A 1 174 ? -5.102 11.648 1.418 1 97.81 174 LEU A CA 1
ATOM 1304 C C . LEU A 1 174 ? -5.512 13.109 1.444 1 97.81 174 LEU A C 1
ATOM 1306 O O . LEU A 1 174 ? -4.785 13.953 1.976 1 97.81 174 LEU A O 1
ATOM 1310 N N . SER A 1 175 ? -6.633 13.438 0.952 1 96.81 175 SER A N 1
ATOM 1311 C CA . SER A 1 175 ? -7.168 14.797 0.965 1 96.81 175 SER A CA 1
ATOM 1312 C C . SER A 1 175 ? -7.426 15.273 2.389 1 96.81 175 SER A C 1
ATOM 1314 O O . SER A 1 175 ? -7.191 16.438 2.711 1 96.81 175 SER A O 1
ATOM 1316 N N . LEU A 1 176 ? -7.859 14.406 3.203 1 95.38 176 LEU A N 1
ATOM 1317 C CA . LEU A 1 176 ? -8.125 14.75 4.598 1 95.38 176 LEU A CA 1
ATOM 1318 C C . LEU A 1 176 ? -6.832 15.125 5.316 1 95.38 176 LEU A C 1
ATOM 1320 O O . LEU A 1 176 ? -6.816 16.047 6.133 1 95.38 176 LEU A O 1
ATOM 1324 N N . VAL A 1 177 ? -5.812 14.406 5.051 1 94.56 177 VAL A N 1
ATOM 1325 C CA . VAL A 1 177 ? -4.516 14.68 5.66 1 94.56 177 VAL A CA 1
ATOM 1326 C C . VAL A 1 177 ? -4.031 16.062 5.242 1 94.56 177 VAL A C 1
ATOM 1328 O O . VAL A 1 177 ? -3.373 16.766 6.02 1 94.56 177 VAL A O 1
ATOM 1331 N N . MET A 1 178 ? -4.395 16.5 4.082 1 91.69 178 MET A N 1
ATOM 1332 C CA . MET A 1 178 ? -3.883 17.734 3.52 1 91.69 178 MET A CA 1
ATOM 1333 C C . MET A 1 178 ? -4.738 18.922 3.955 1 91.69 178 MET A C 1
ATOM 1335 O O . MET A 1 178 ? -4.305 20.078 3.871 1 91.69 178 MET A O 1
ATOM 1339 N N . LEU A 1 179 ? -5.867 18.719 4.465 1 87.75 179 LEU A N 1
ATOM 1340 C CA . LEU A 1 179 ? -6.828 19.766 4.77 1 87.75 179 LEU A CA 1
ATOM 1341 C C . LEU A 1 179 ? -6.277 20.719 5.828 1 87.75 179 LEU A C 1
ATOM 1343 O O . LEU A 1 179 ? -6.297 21.938 5.648 1 87.75 179 LEU A O 1
ATOM 1347 N N . PRO A 1 180 ? -5.766 20.203 6.879 1 81 180 PRO A N 1
ATOM 1348 C CA . PRO A 1 180 ? -5.238 21.141 7.879 1 81 180 PRO A CA 1
ATOM 1349 C C . PRO A 1 180 ? -4.094 21.984 7.348 1 81 180 PRO A C 1
ATOM 1351 O O . PRO A 1 180 ? -3.949 23.156 7.738 1 81 180 PRO A O 1
ATOM 1354 N N . ALA A 1 181 ? -3.273 21.469 6.566 1 75.88 181 ALA A N 1
ATOM 1355 C CA . ALA A 1 181 ? -2.162 22.219 5.984 1 75.88 181 ALA A CA 1
ATOM 1356 C C . ALA A 1 181 ? -2.666 23.328 5.07 1 75.88 181 ALA A C 1
ATOM 1358 O O . ALA A 1 181 ? -2.061 24.391 4.992 1 75.88 181 ALA A O 1
ATOM 1359 N N . LEU A 1 182 ? -3.744 23.094 4.422 1 77.12 182 LEU A N 1
ATOM 1360 C CA . LEU A 1 182 ? -4.316 24.094 3.521 1 77.12 182 LEU A CA 1
ATOM 1361 C C . LEU A 1 182 ? -5.012 25.188 4.309 1 77.12 182 LEU A C 1
ATOM 1363 O O . LEU A 1 182 ? -5.098 26.328 3.844 1 77.12 182 LEU A O 1
ATOM 1367 N N . ARG A 1 183 ? -5.363 24.922 5.488 1 72.62 183 ARG A N 1
ATOM 1368 C CA . ARG A 1 183 ? -6 25.906 6.359 1 72.62 183 ARG A CA 1
ATOM 1369 C C . ARG A 1 183 ? -4.996 26.938 6.844 1 72.62 183 ARG A C 1
ATOM 1371 O O . ARG A 1 183 ? -5.309 28.125 6.922 1 72.62 183 ARG A O 1
ATOM 1378 N N . LEU A 1 184 ? -3.936 26.484 7.152 1 61.59 184 LEU A N 1
ATOM 1379 C CA . LEU A 1 184 ? -2.904 27.391 7.648 1 61.59 184 LEU A CA 1
ATOM 1380 C C . LEU A 1 184 ? -2.496 28.391 6.574 1 61.59 184 LEU A C 1
ATOM 1382 O O . LEU A 1 184 ? -2.25 29.562 6.875 1 61.59 184 LEU A O 1
ATOM 1386 N N . HIS A 1 185 ? -2.521 28.031 5.402 1 59.84 185 HIS A N 1
ATOM 1387 C CA . HIS A 1 185 ? -2.166 28.922 4.301 1 59.84 185 HIS A CA 1
ATOM 1388 C C . HIS A 1 185 ? -3.236 29.984 4.09 1 59.84 185 HIS A C 1
ATOM 1390 O O . HIS A 1 185 ? -2.918 31.125 3.777 1 59.84 185 HIS A O 1
ATOM 1396 N N . ARG A 1 186 ? -4.461 29.719 4.324 1 57.47 186 ARG A N 1
ATOM 1397 C CA . ARG A 1 186 ? -5.547 30.641 4.051 1 57.47 186 ARG A CA 1
ATOM 1398 C C . ARG A 1 186 ? -5.68 31.672 5.164 1 57.47 186 ARG A C 1
ATOM 1400 O O . ARG A 1 186 ? -6.055 32.812 4.918 1 57.47 186 ARG A O 1
ATOM 1407 N N . ARG A 1 187 ? -5.473 31.406 6.359 1 54.28 187 ARG A N 1
ATOM 1408 C CA . ARG A 1 187 ? -5.641 32.375 7.445 1 54.28 187 ARG A CA 1
ATOM 1409 C C . ARG A 1 187 ? -4.641 33.531 7.32 1 54.28 187 ARG A C 1
ATOM 1411 O O . ARG A 1 187 ? -4.906 34.625 7.766 1 54.28 187 ARG A O 1
ATOM 1418 N N . ARG A 1 188 ? -3.557 33.312 6.676 1 48.72 188 ARG A N 1
ATOM 1419 C CA . ARG A 1 188 ? -2.619 34.438 6.684 1 48.72 188 ARG A CA 1
ATOM 1420 C C . ARG A 1 188 ? -2.727 35.25 5.395 1 48.72 188 ARG A C 1
ATOM 1422 O O . ARG A 1 188 ? -2.145 36.312 5.285 1 48.72 188 ARG A O 1
ATOM 1429 N N . THR A 1 189 ? -3.447 34.812 4.43 1 41.66 189 THR A N 1
ATOM 1430 C CA . THR A 1 189 ? -3.598 35.75 3.312 1 41.66 189 THR A CA 1
ATOM 1431 C C . THR A 1 189 ? -4.891 36.562 3.443 1 41.66 189 THR A C 1
ATOM 1433 O O . THR A 1 189 ? -5.918 36 3.865 1 41.66 189 THR A O 1
ATOM 1436 N N . MET B 1 1 ? 11.898 40.594 36.812 1 62.38 1 MET B N 1
ATOM 1437 C CA . MET B 1 1 ? 11.32 39.25 36.781 1 62.38 1 MET B CA 1
ATOM 1438 C C . MET B 1 1 ? 10.57 39.031 35.469 1 62.38 1 MET B C 1
ATOM 1440 O O . MET B 1 1 ? 10.688 37.969 34.875 1 62.38 1 MET B O 1
ATOM 1444 N N . GLU B 1 2 ? 10 40.031 34.812 1 71.94 2 GLU B N 1
ATOM 1445 C CA . GLU B 1 2 ? 9.242 39.906 33.562 1 71.94 2 GLU B CA 1
ATOM 1446 C C . GLU B 1 2 ? 10.172 39.844 32.375 1 71.94 2 GLU B C 1
ATOM 1448 O O . GLU B 1 2 ? 9.93 39.062 31.438 1 71.94 2 GLU B O 1
ATOM 1453 N N . VAL B 1 3 ? 11.32 40.469 32.438 1 77.44 3 VAL B N 1
ATOM 1454 C CA . VAL B 1 3 ? 12.258 40.531 31.328 1 77.44 3 VAL B CA 1
ATOM 1455 C C . VAL B 1 3 ? 12.961 39.156 31.188 1 77.44 3 VAL B C 1
ATOM 1457 O O . VAL B 1 3 ? 13.164 38.688 30.062 1 77.44 3 VAL B O 1
ATOM 1460 N N . GLN B 1 4 ? 13.258 38.469 32.344 1 70.5 4 GLN B N 1
ATOM 1461 C CA . GLN B 1 4 ? 13.906 37.156 32.312 1 70.5 4 GLN B CA 1
ATOM 1462 C C . GLN B 1 4 ? 12.969 36.094 31.75 1 70.5 4 GLN B C 1
ATOM 1464 O O . GLN B 1 4 ? 13.398 35.219 31 1 70.5 4 GLN B O 1
ATOM 1469 N N . SER B 1 5 ? 11.688 36.281 32.125 1 73.56 5 SER B N 1
ATOM 1470 C CA . SER B 1 5 ? 10.703 35.312 31.625 1 73.56 5 SER B CA 1
ATOM 1471 C C . SER B 1 5 ? 10.516 35.406 30.125 1 73.56 5 SER B C 1
ATOM 1473 O O . SER B 1 5 ? 10.406 34.406 29.422 1 73.56 5 SER B O 1
ATOM 1475 N N . THR B 1 6 ? 10.617 36.656 29.656 1 72.44 6 THR B N 1
ATOM 1476 C CA . THR B 1 6 ? 10.438 36.875 28.219 1 72.44 6 THR B CA 1
ATOM 1477 C C . THR B 1 6 ? 11.648 36.375 27.453 1 72.44 6 THR B C 1
ATOM 1479 O O . THR B 1 6 ? 11.508 35.844 26.344 1 72.44 6 THR B O 1
ATOM 1482 N N . LYS B 1 7 ? 12.844 36.531 28.062 1 74 7 LYS B N 1
ATOM 1483 C CA . LYS B 1 7 ? 14.062 36.031 27.422 1 74 7 LYS B CA 1
ATOM 1484 C C . LYS B 1 7 ? 14.086 34.531 27.359 1 74 7 LYS B C 1
ATOM 1486 O O . LYS B 1 7 ? 14.5 33.938 26.359 1 74 7 LYS B O 1
ATOM 1491 N N . GLU B 1 8 ? 13.641 33.844 28.359 1 69.12 8 GLU B N 1
ATOM 1492 C CA . GLU B 1 8 ? 13.602 32.406 28.422 1 69.12 8 GLU B CA 1
ATOM 1493 C C . GLU B 1 8 ? 12.57 31.828 27.438 1 69.12 8 GLU B C 1
ATOM 1495 O O . GLU B 1 8 ? 12.82 30.797 26.797 1 69.12 8 GLU B O 1
ATOM 1500 N N . LEU B 1 9 ? 11.477 32.562 27.359 1 66.75 9 LEU B N 1
ATOM 1501 C CA . LEU B 1 9 ? 10.43 32.156 26.438 1 66.75 9 LEU B CA 1
ATOM 1502 C C . LEU B 1 9 ? 10.906 32.281 24.984 1 66.75 9 LEU B C 1
ATOM 1504 O O . LEU B 1 9 ? 10.641 31.375 24.172 1 66.75 9 LEU B O 1
ATOM 1508 N N . LYS B 1 10 ? 11.594 33.406 24.719 1 71.56 10 LYS B N 1
ATOM 1509 C CA . LYS B 1 10 ? 12.141 33.594 23.375 1 71.56 10 LYS B CA 1
ATOM 1510 C C . LYS B 1 10 ? 13.219 32.562 23.062 1 71.56 10 LYS B C 1
ATOM 1512 O O . LYS B 1 10 ? 13.289 32.031 21.953 1 71.56 10 LYS B O 1
ATOM 1517 N N . GLU B 1 11 ? 14.008 32.219 24.016 1 68.94 11 GLU B N 1
ATOM 1518 C CA . GLU B 1 11 ? 15.055 31.203 23.844 1 68.94 11 GLU B CA 1
ATOM 1519 C C . GLU B 1 11 ? 14.461 29.812 23.641 1 68.94 11 GLU B C 1
ATOM 1521 O O . GLU B 1 11 ? 14.938 29.062 22.797 1 68.94 11 GLU B O 1
ATOM 1526 N N . ASN B 1 12 ? 13.398 29.5 24.359 1 64.12 12 ASN B N 1
ATOM 1527 C CA . ASN B 1 12 ? 12.734 28.203 24.203 1 64.12 12 ASN B CA 1
ATOM 1528 C C . ASN B 1 12 ? 12.07 28.062 22.844 1 64.12 12 ASN B C 1
ATOM 1530 O O . ASN B 1 12 ? 12.086 26.984 22.234 1 64.12 12 ASN B O 1
ATOM 1534 N N . VAL B 1 13 ? 11.586 29.266 22.297 1 65.62 13 VAL B N 1
ATOM 1535 C CA . VAL B 1 13 ? 10.945 29.266 20.984 1 65.62 13 VAL B CA 1
ATOM 1536 C C . VAL B 1 13 ? 12 29.094 19.891 1 65.62 13 VAL B C 1
ATOM 1538 O O . VAL B 1 13 ? 11.781 28.344 18.922 1 65.62 13 VAL B O 1
ATOM 1541 N N . VAL B 1 14 ? 13.109 29.75 20.062 1 66.25 14 VAL B N 1
ATOM 1542 C CA . VAL B 1 14 ? 14.188 29.656 19.078 1 66.25 14 VAL B CA 1
ATOM 1543 C C . VAL B 1 14 ? 14.805 28.266 19.109 1 66.25 14 VAL B C 1
ATOM 1545 O O . VAL B 1 14 ? 15.094 27.688 18.062 1 66.25 14 VAL B O 1
ATOM 1548 N N . ILE B 1 15 ? 14.914 27.672 20.25 1 60.12 15 ILE B N 1
ATOM 1549 C CA . ILE B 1 15 ? 15.492 26.344 20.406 1 60.12 15 ILE B CA 1
ATOM 1550 C C . ILE B 1 15 ? 14.547 25.297 19.812 1 60.12 15 ILE B C 1
ATOM 1552 O O . ILE B 1 15 ? 14.977 24.391 19.109 1 60.12 15 ILE B O 1
ATOM 1556 N N . LYS B 1 16 ? 13.336 25.438 20.125 1 63.25 16 LYS B N 1
ATOM 1557 C CA . LYS B 1 16 ? 12.336 24.5 19.641 1 63.25 16 LYS B CA 1
ATOM 1558 C C . LYS B 1 16 ? 12.203 24.562 18.109 1 63.25 16 LYS B C 1
ATOM 1560 O O . LYS B 1 16 ? 12.102 23.531 17.453 1 63.25 16 LYS B O 1
ATOM 1565 N N . SER B 1 17 ? 12.25 25.781 17.594 1 68.56 17 SER B N 1
ATOM 1566 C CA . SER B 1 17 ? 12.188 25.953 16.141 1 68.56 17 SER B CA 1
ATOM 1567 C C . SER B 1 17 ? 13.414 25.359 15.461 1 68.56 17 SER B C 1
ATOM 1569 O O . SER B 1 17 ? 13.312 24.734 14.406 1 68.56 17 SER B O 1
ATOM 1571 N N . SER B 1 18 ? 14.477 25.531 16.188 1 72.19 18 SER B N 1
ATOM 1572 C CA . SER B 1 18 ? 15.742 25.016 15.664 1 72.19 18 SER B CA 1
ATOM 1573 C C . SER B 1 18 ? 15.758 23.484 15.672 1 72.19 18 SER B C 1
ATOM 1575 O O . SER B 1 18 ? 16.203 22.859 14.703 1 72.19 18 SER B O 1
ATOM 1577 N N . LEU B 1 19 ? 15.227 22.875 16.672 1 73.12 19 LEU B N 1
ATOM 1578 C CA . LEU B 1 19 ? 15.195 21.422 16.797 1 73.12 19 LEU B CA 1
ATOM 1579 C C . LEU B 1 19 ? 14.266 20.797 15.758 1 73.12 19 LEU B C 1
ATOM 1581 O O . LEU B 1 19 ? 14.578 19.766 15.18 1 73.12 19 LEU B O 1
ATOM 1585 N N . GLU B 1 20 ? 13.25 21.484 15.469 1 76.88 20 GLU B N 1
ATOM 1586 C CA . GLU B 1 20 ? 12.297 21.016 14.469 1 76.88 20 GLU B CA 1
ATOM 1587 C C . GLU B 1 20 ? 12.906 21.047 13.07 1 76.88 20 GLU B C 1
ATOM 1589 O O . GLU B 1 20 ? 12.695 20.125 12.281 1 76.88 20 GLU B O 1
ATOM 1594 N N . GLY B 1 21 ? 13.562 22.125 12.922 1 81.19 21 GLY B N 1
ATOM 1595 C CA . GLY B 1 21 ? 14.258 22.219 11.648 1 81.19 21 GLY B CA 1
ATOM 1596 C C . GLY B 1 21 ? 15.305 21.141 11.445 1 81.19 21 GLY B C 1
ATOM 1597 O O . GLY B 1 21 ? 15.375 20.516 10.383 1 81.19 21 GLY B O 1
ATOM 1598 N N . THR B 1 22 ? 16 20.938 12.5 1 86.44 22 THR B N 1
ATOM 1599 C CA . THR B 1 22 ? 17.031 19.906 12.453 1 86.44 22 THR B CA 1
ATOM 1600 C C . THR B 1 22 ? 16.422 18.516 12.312 1 86.44 22 THR B C 1
ATOM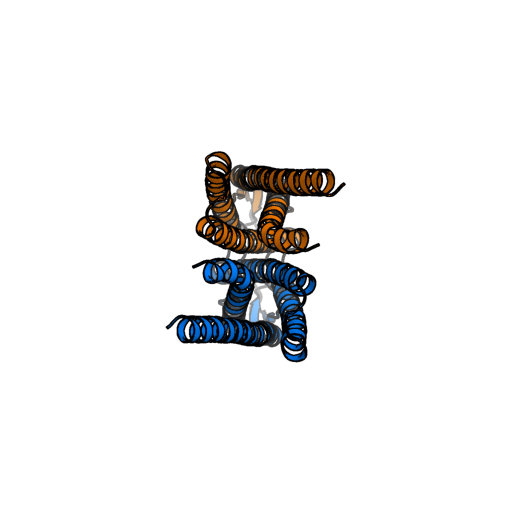 1602 O O . THR B 1 22 ? 16.922 17.688 11.562 1 86.44 22 THR B O 1
ATOM 1605 N N . CYS B 1 23 ? 15.352 18.25 13.023 1 89.94 23 CYS B N 1
ATOM 1606 C CA . CYS B 1 23 ? 14.664 16.969 12.953 1 89.94 23 CYS B CA 1
ATOM 1607 C C . CYS B 1 23 ? 14.148 16.703 11.539 1 89.94 23 CYS B C 1
ATOM 1609 O O . CYS B 1 23 ? 14.289 15.594 11.016 1 89.94 23 CYS B O 1
ATOM 1611 N N . SER B 1 24 ? 13.633 17.719 11.008 1 91.5 24 SER B N 1
ATOM 1612 C CA . SER B 1 24 ? 13.133 17.594 9.648 1 91.5 24 SER B CA 1
ATOM 1613 C C . SER B 1 24 ? 14.25 17.266 8.672 1 91.5 24 SER B C 1
ATOM 1615 O O . SER B 1 24 ? 14.086 16.406 7.797 1 91.5 24 SER B O 1
ATOM 1617 N N . MET B 1 25 ? 15.359 17.859 8.875 1 92.31 25 MET B N 1
ATOM 1618 C CA . MET B 1 25 ? 16.5 17.641 7.988 1 92.31 25 MET B CA 1
ATOM 1619 C C . MET B 1 25 ? 17.047 16.219 8.156 1 92.31 25 MET B C 1
ATOM 1621 O O . MET B 1 25 ? 17.391 15.57 7.172 1 92.31 25 MET B O 1
ATOM 1625 N N . VAL B 1 26 ? 17.109 15.766 9.305 1 95.5 26 VAL B N 1
ATOM 1626 C CA . VAL B 1 26 ? 17.625 14.422 9.578 1 95.5 26 VAL B CA 1
ATOM 1627 C C . VAL B 1 26 ? 16.656 13.383 9 1 95.5 26 VAL B C 1
ATOM 1629 O O . VAL B 1 26 ? 17.094 12.398 8.391 1 95.5 26 VAL B O 1
ATOM 1632 N N . LEU B 1 27 ? 15.406 13.633 9.188 1 97.12 27 LEU B N 1
ATOM 1633 C CA . LEU B 1 27 ? 14.414 12.711 8.648 1 97.12 27 LEU B CA 1
ATOM 1634 C C . LEU B 1 27 ? 14.492 12.656 7.129 1 97.12 27 LEU B C 1
ATOM 1636 O O . LEU B 1 27 ? 14.414 11.578 6.531 1 97.12 27 LEU B O 1
ATOM 1640 N N . ARG B 1 28 ? 14.68 13.781 6.547 1 97 28 ARG B N 1
ATOM 1641 C CA . ARG B 1 28 ? 14.766 13.82 5.09 1 97 28 ARG B CA 1
ATOM 1642 C C . ARG B 1 28 ? 16.031 13.117 4.594 1 97 28 ARG B C 1
ATOM 1644 O O . ARG B 1 28 ? 16 12.438 3.566 1 97 28 ARG B O 1
ATOM 1651 N N . LEU B 1 29 ? 17.078 13.273 5.301 1 97.88 29 LEU B N 1
ATOM 1652 C CA . LEU B 1 29 ? 18.312 12.562 4.957 1 97.88 29 LEU B CA 1
ATOM 1653 C C . LEU B 1 29 ? 18.125 11.055 5.094 1 97.88 29 LEU B C 1
ATOM 1655 O O . LEU B 1 29 ? 18.562 10.289 4.23 1 97.88 29 LEU B O 1
ATOM 1659 N N . CYS B 1 30 ? 17.484 10.641 6.094 1 98.56 30 CYS B N 1
ATOM 1660 C CA . CYS B 1 30 ? 17.203 9.227 6.297 1 98.56 30 CYS B CA 1
ATOM 1661 C C . CYS B 1 30 ? 16.312 8.68 5.176 1 98.56 30 CYS B C 1
ATOM 1663 O O . CYS B 1 30 ? 16.562 7.59 4.66 1 98.56 30 CYS B O 1
ATOM 1665 N N . ALA B 1 31 ? 15.281 9.453 4.848 1 98.69 31 ALA B N 1
ATOM 1666 C CA . ALA B 1 31 ? 14.375 9.031 3.785 1 98.69 31 ALA B CA 1
ATOM 1667 C C . ALA B 1 31 ? 15.125 8.836 2.471 1 98.69 31 ALA B C 1
ATOM 1669 O O . ALA B 1 31 ? 14.898 7.852 1.762 1 98.69 31 ALA B O 1
ATOM 1670 N N . LEU B 1 32 ? 16 9.773 2.141 1 98.62 32 LEU B N 1
ATOM 1671 C CA . LEU B 1 32 ? 16.734 9.672 0.88 1 98.62 32 LEU B CA 1
ATOM 1672 C C . LEU B 1 32 ? 17.672 8.461 0.887 1 98.62 32 LEU B C 1
ATOM 1674 O O . LEU B 1 32 ? 17.734 7.723 -0.096 1 98.62 32 LEU B O 1
ATOM 1678 N N . VAL B 1 33 ? 18.344 8.164 2.01 1 98.81 33 VAL B N 1
ATOM 1679 C CA . VAL B 1 33 ? 19.281 7.043 2.098 1 98.81 33 VAL B CA 1
ATOM 1680 C C . VAL B 1 33 ? 18.5 5.727 2.041 1 98.81 33 VAL B C 1
ATOM 1682 O O . VAL B 1 33 ? 18.875 4.812 1.299 1 98.81 33 VAL B O 1
ATOM 1685 N N . LEU B 1 34 ? 17.438 5.625 2.727 1 98.94 34 LEU B N 1
ATOM 1686 C CA . LEU B 1 34 ? 16.672 4.383 2.818 1 98.94 34 LEU B CA 1
ATOM 1687 C C . LEU B 1 34 ? 16.016 4.051 1.487 1 98.94 34 LEU B C 1
ATOM 1689 O O . LEU B 1 34 ? 16.031 2.902 1.041 1 98.94 34 LEU B O 1
ATOM 1693 N N . THR B 1 35 ? 15.438 5.059 0.852 1 98.88 35 THR B N 1
ATOM 1694 C CA . THR B 1 35 ? 14.75 4.789 -0.408 1 98.88 35 THR B CA 1
ATOM 1695 C C . THR B 1 35 ? 15.75 4.453 -1.508 1 98.88 35 THR B C 1
ATOM 1697 O O . THR B 1 35 ? 15.508 3.559 -2.322 1 98.88 35 THR B O 1
ATOM 1700 N N . LEU B 1 36 ? 16.891 5.082 -1.497 1 98.88 36 LEU B N 1
ATOM 1701 C CA . LEU B 1 36 ? 17.938 4.727 -2.459 1 98.88 36 LEU B CA 1
ATOM 1702 C C . LEU B 1 36 ? 18.453 3.318 -2.195 1 98.88 36 LEU B C 1
ATOM 1704 O O . LEU B 1 36 ? 18.594 2.518 -3.123 1 98.88 36 LEU B O 1
ATOM 1708 N N . THR B 1 37 ? 18.766 3.049 -0.962 1 98.88 37 THR B N 1
ATOM 1709 C CA . THR B 1 37 ? 19.297 1.742 -0.599 1 98.88 37 THR B CA 1
ATOM 1710 C C . THR B 1 37 ? 18.328 0.633 -0.98 1 98.88 37 THR B C 1
ATOM 1712 O O . THR B 1 37 ? 18.719 -0.385 -1.55 1 98.88 37 THR B O 1
ATOM 1715 N N . ALA B 1 38 ? 17.047 0.808 -0.701 1 98.94 38 ALA B N 1
ATOM 1716 C CA . ALA B 1 38 ? 16.047 -0.196 -1.039 1 98.94 38 ALA B CA 1
ATOM 1717 C C . ALA B 1 38 ? 16.016 -0.449 -2.543 1 98.94 38 ALA B C 1
ATOM 1719 O O . ALA B 1 38 ? 15.984 -1.601 -2.984 1 98.94 38 ALA B O 1
ATOM 1720 N N . ALA B 1 39 ? 16 0.661 -3.32 1 98.75 39 ALA B N 1
ATOM 1721 C CA . ALA B 1 39 ? 15.969 0.521 -4.773 1 98.75 39 ALA B CA 1
ATOM 1722 C C . ALA B 1 39 ? 17.219 -0.194 -5.277 1 98.75 39 ALA B C 1
ATOM 1724 O O . ALA B 1 39 ? 17.125 -1.133 -6.074 1 98.75 39 ALA B O 1
ATOM 1725 N N . VAL B 1 40 ? 18.344 0.15 -4.77 1 98.69 40 VAL B N 1
ATOM 1726 C CA . VAL B 1 40 ? 19.625 -0.393 -5.246 1 98.69 40 VAL B CA 1
ATOM 1727 C C . VAL B 1 40 ? 19.734 -1.865 -4.855 1 98.69 40 VAL B C 1
ATOM 1729 O O . VAL B 1 40 ? 20.188 -2.691 -5.652 1 98.69 40 VAL B O 1
ATOM 1732 N N . VAL B 1 41 ? 19.344 -2.197 -3.689 1 98.56 41 VAL B N 1
ATOM 1733 C CA . VAL B 1 41 ? 19.406 -3.578 -3.219 1 98.56 41 VAL B CA 1
ATOM 1734 C C . VAL B 1 41 ? 18.578 -4.469 -4.141 1 98.56 41 VAL B C 1
ATOM 1736 O O . VAL B 1 41 ? 19 -5.57 -4.496 1 98.56 41 VAL B O 1
ATOM 1739 N N . LEU B 1 42 ? 17.438 -3.996 -4.555 1 98.56 42 LEU B N 1
ATOM 1740 C CA . LEU B 1 42 ? 16.594 -4.82 -5.414 1 98.56 42 LEU B CA 1
ATOM 1741 C C . LEU B 1 42 ? 17.109 -4.816 -6.848 1 98.56 42 LEU B C 1
ATOM 1743 O O . LEU B 1 42 ? 17.094 -5.852 -7.52 1 98.56 42 LEU B O 1
ATOM 1747 N N . VAL B 1 43 ? 17.562 -3.668 -7.309 1 98 43 VAL B N 1
ATOM 1748 C CA . VAL B 1 43 ? 18.047 -3.555 -8.68 1 98 43 VAL B CA 1
ATOM 1749 C C . VAL B 1 43 ? 19.297 -4.426 -8.859 1 98 43 VAL B C 1
ATOM 1751 O O . VAL B 1 43 ? 19.484 -5.023 -9.922 1 98 43 VAL B O 1
ATOM 1754 N N . ALA B 1 44 ? 20.047 -4.578 -7.852 1 97.56 44 ALA B N 1
ATOM 1755 C CA . ALA B 1 44 ? 21.266 -5.383 -7.914 1 97.56 44 ALA B CA 1
ATOM 1756 C C . ALA B 1 44 ? 20.953 -6.859 -7.695 1 97.56 44 ALA B C 1
ATOM 1758 O O . ALA B 1 44 ? 21.828 -7.715 -7.867 1 97.56 44 ALA B O 1
ATOM 1759 N N . ASP B 1 45 ? 19.734 -7.117 -7.375 1 94.69 45 ASP B N 1
ATOM 1760 C CA . ASP B 1 45 ? 19.344 -8.469 -7.008 1 94.69 45 ASP B CA 1
ATOM 1761 C C . ASP B 1 45 ? 19.188 -9.352 -8.25 1 94.69 45 ASP B C 1
ATOM 1763 O O . ASP B 1 45 ? 18.375 -9.055 -9.133 1 94.69 45 ASP B O 1
ATOM 1767 N N . LYS B 1 46 ? 20.016 -10.336 -8.312 1 94.75 46 LYS B N 1
ATOM 1768 C CA . LYS B 1 46 ? 19.953 -11.328 -9.383 1 94.75 46 LYS B CA 1
ATOM 1769 C C . LYS B 1 46 ? 20.406 -12.703 -8.891 1 94.75 46 LYS B C 1
ATOM 1771 O O . LYS B 1 46 ? 21.297 -12.797 -8.055 1 94.75 46 LYS B O 1
ATOM 1776 N N . GLN B 1 47 ? 19.688 -13.695 -9.422 1 95.75 47 GLN B N 1
ATOM 1777 C CA . GLN B 1 47 ? 20.047 -15.07 -9.094 1 95.75 47 GLN B CA 1
ATOM 1778 C C . GLN B 1 47 ? 19.766 -16 -10.258 1 95.75 47 GLN B C 1
ATOM 1780 O O . GLN B 1 47 ? 18.656 -15.992 -10.82 1 95.75 47 GLN B O 1
ATOM 1785 N N . THR B 1 48 ? 20.781 -16.797 -10.648 1 95.19 48 THR B N 1
ATOM 1786 C CA . THR B 1 48 ? 20.625 -17.828 -11.68 1 95.19 48 THR B CA 1
ATOM 1787 C C . THR B 1 48 ? 20.734 -19.219 -11.086 1 95.19 48 THR B C 1
ATOM 1789 O O . THR B 1 48 ? 21.672 -19.5 -10.328 1 95.19 48 THR B O 1
ATOM 1792 N N . THR B 1 49 ? 19.672 -20.016 -11.398 1 93.12 49 THR B N 1
ATOM 1793 C CA . THR B 1 49 ? 19.688 -21.391 -10.922 1 93.12 49 THR B CA 1
ATOM 1794 C C . THR B 1 49 ? 19.391 -22.359 -12.062 1 93.12 49 THR B C 1
ATOM 1796 O O . THR B 1 49 ? 18.922 -21.953 -13.125 1 93.12 49 THR B O 1
ATOM 1799 N N . VAL B 1 50 ? 19.734 -23.672 -11.82 1 91.25 50 VAL B N 1
ATOM 1800 C CA . VAL B 1 50 ? 19.469 -24.703 -12.812 1 91.25 50 VAL B CA 1
ATOM 1801 C C . VAL B 1 50 ? 18.359 -25.625 -12.312 1 91.25 50 VAL B C 1
ATOM 1803 O O . VAL B 1 50 ? 18.438 -26.172 -11.211 1 91.25 50 VAL B O 1
ATOM 1806 N N . VAL B 1 51 ? 17.297 -25.656 -13.141 1 86.38 51 VAL B N 1
ATOM 1807 C CA . VAL B 1 51 ? 16.156 -26.484 -12.75 1 86.38 51 VAL B CA 1
ATOM 1808 C C . VAL B 1 51 ? 15.961 -27.594 -13.773 1 86.38 51 VAL B C 1
ATOM 1810 O O . VAL B 1 51 ? 16.031 -27.359 -14.984 1 86.38 51 VAL B O 1
ATOM 1813 N N . PRO B 1 52 ? 15.773 -28.828 -13.234 1 85.06 52 PRO B N 1
ATOM 1814 C CA . PRO B 1 52 ? 15.484 -29.938 -14.148 1 85.06 52 PRO B CA 1
ATOM 1815 C C . PRO B 1 52 ? 14.062 -29.891 -14.695 1 85.06 52 PRO B C 1
ATOM 1817 O O . PRO B 1 52 ? 13.102 -29.797 -13.922 1 85.06 52 PRO B O 1
ATOM 1820 N N . VAL B 1 53 ? 13.891 -29.828 -15.938 1 76.5 53 VAL B N 1
ATOM 1821 C CA . VAL B 1 53 ? 12.57 -29.844 -16.562 1 76.5 53 VAL B CA 1
ATOM 1822 C C . VAL B 1 53 ? 12.375 -31.141 -17.328 1 76.5 53 VAL B C 1
ATOM 1824 O O . VAL B 1 53 ? 13.234 -31.547 -18.109 1 76.5 53 VAL B O 1
ATOM 1827 N N . LYS B 1 54 ? 11.336 -31.938 -16.969 1 74.19 54 LYS B N 1
ATOM 1828 C CA . LYS B 1 54 ? 11.031 -33.188 -17.672 1 74.19 54 LYS B CA 1
ATOM 1829 C C . LYS B 1 54 ? 10.094 -32.938 -18.859 1 74.19 54 LYS B C 1
ATOM 1831 O O . LYS B 1 54 ? 8.938 -32.531 -18.656 1 74.19 54 LYS B O 1
ATOM 1836 N N . ILE B 1 55 ? 10.547 -32.844 -19.969 1 63.56 55 ILE B N 1
ATOM 1837 C CA . ILE B 1 55 ? 9.742 -32.594 -21.156 1 63.56 55 ILE B CA 1
ATOM 1838 C C . ILE B 1 55 ? 8.93 -33.844 -21.516 1 63.56 55 ILE B C 1
ATOM 1840 O O . ILE B 1 55 ? 7.77 -33.75 -21.906 1 63.56 55 ILE B O 1
ATOM 1844 N N . SER B 1 56 ? 9.516 -35 -21.406 1 65.94 56 SER B N 1
ATOM 1845 C CA . SER B 1 56 ? 8.883 -36.281 -21.672 1 65.94 56 SER B CA 1
ATOM 1846 C C . SER B 1 56 ? 9.367 -37.344 -20.703 1 65.94 56 SER B C 1
ATOM 1848 O O . SER B 1 56 ? 10.445 -37.219 -20.109 1 65.94 56 SER B O 1
ATOM 1850 N N . ASP B 1 57 ? 8.406 -38.281 -20.281 1 67.62 57 ASP B N 1
ATOM 1851 C CA . ASP B 1 57 ? 8.711 -39.344 -19.328 1 67.62 57 ASP B CA 1
ATOM 1852 C C . ASP B 1 57 ? 9.859 -40.219 -19.844 1 67.62 57 ASP B C 1
ATOM 1854 O O . ASP B 1 57 ? 10.539 -40.875 -19.047 1 67.62 57 ASP B O 1
ATOM 1858 N N . SER B 1 58 ? 9.984 -40.188 -21 1 71 58 SER B N 1
ATOM 1859 C CA . SER B 1 58 ? 10.977 -41.094 -21.578 1 71 58 SER B CA 1
ATOM 1860 C C . SER B 1 58 ? 12.352 -40.438 -21.641 1 71 58 SER B C 1
ATOM 1862 O O . SER B 1 58 ? 13.359 -41.125 -21.859 1 71 58 SER B O 1
ATOM 1864 N N . LEU B 1 59 ? 12.359 -39.281 -21.531 1 72.25 59 LEU B N 1
ATOM 1865 C CA . LEU B 1 59 ? 13.633 -38.562 -21.656 1 72.25 59 LEU B CA 1
ATOM 1866 C C . LEU B 1 59 ? 14.133 -38.094 -20.297 1 72.25 59 LEU B C 1
ATOM 1868 O O . LEU B 1 59 ? 13.328 -37.75 -19.422 1 72.25 59 LEU B O 1
ATOM 1872 N N . PRO B 1 60 ? 15.508 -38.281 -20.156 1 78.12 60 PRO B N 1
ATOM 1873 C CA . PRO B 1 60 ? 16.062 -37.719 -18.922 1 78.12 60 PRO B CA 1
ATOM 1874 C C . PRO B 1 60 ? 15.766 -36.25 -18.75 1 78.12 60 PRO B C 1
ATOM 1876 O O . PRO B 1 60 ? 15.547 -35.531 -19.75 1 78.12 60 PRO B O 1
ATOM 1879 N N . PRO B 1 61 ? 15.648 -35.719 -17.531 1 79.94 61 PRO B N 1
ATOM 1880 C CA . PRO B 1 61 ? 15.391 -34.281 -17.281 1 79.94 61 PRO B CA 1
ATOM 1881 C C . PRO B 1 61 ? 16.484 -33.375 -17.875 1 79.94 61 PRO B C 1
ATOM 1883 O O . PRO B 1 61 ? 17.656 -33.75 -17.891 1 79.94 61 PRO B O 1
ATOM 1886 N N . LEU B 1 62 ? 16.062 -32.312 -18.531 1 83.19 62 LEU B N 1
ATOM 1887 C CA . LEU B 1 62 ? 16.953 -31.297 -19.078 1 83.19 62 LEU B CA 1
ATOM 1888 C C . LEU B 1 62 ? 17.203 -30.188 -18.062 1 83.19 62 LEU B C 1
ATOM 1890 O O . LEU B 1 62 ? 16.266 -29.625 -17.5 1 83.19 62 LEU B O 1
ATOM 1894 N N . ASP B 1 63 ? 18.516 -29.953 -17.812 1 86 63 ASP B N 1
ATOM 1895 C CA . ASP B 1 63 ? 18.891 -28.844 -16.953 1 86 63 ASP B CA 1
ATOM 1896 C C . ASP B 1 63 ? 18.75 -27.5 -17.672 1 86 63 ASP B C 1
ATOM 1898 O O . ASP B 1 63 ? 19.469 -27.234 -18.641 1 86 63 ASP B O 1
ATOM 1902 N N . VAL B 1 64 ? 17.844 -26.656 -17.281 1 86.75 64 VAL B N 1
ATOM 1903 C CA . VAL B 1 64 ? 17.625 -25.359 -17.875 1 86.75 64 VAL B CA 1
ATOM 1904 C C . VAL B 1 64 ? 17.984 -24.25 -16.891 1 86.75 64 VAL B C 1
ATOM 1906 O O . VAL B 1 64 ? 17.469 -24.234 -15.766 1 86.75 64 VAL B O 1
ATOM 1909 N N . PRO B 1 65 ? 18.953 -23.359 -17.344 1 91.25 65 PRO B N 1
ATOM 1910 C CA . PRO B 1 65 ? 19.234 -22.234 -16.469 1 91.25 65 PRO B CA 1
ATOM 1911 C C . PRO B 1 65 ? 18.109 -21.203 -16.438 1 91.25 65 PRO B C 1
ATOM 1913 O O . PRO B 1 65 ? 17.625 -20.766 -17.484 1 91.25 65 PRO B O 1
ATOM 1916 N N . VAL B 1 66 ? 17.656 -20.969 -15.227 1 91.75 66 VAL B N 1
ATOM 1917 C CA . VAL B 1 66 ? 16.609 -19.953 -15.031 1 91.75 66 VAL B CA 1
ATOM 1918 C C . VAL B 1 66 ? 17.141 -18.844 -14.141 1 91.75 66 VAL B C 1
ATOM 1920 O O . VAL B 1 66 ? 17.906 -19.094 -13.203 1 91.75 66 VAL B O 1
ATOM 1923 N N . THR B 1 67 ? 16.828 -17.578 -14.508 1 94.69 67 THR B N 1
ATOM 1924 C CA . THR B 1 67 ? 17.312 -16.406 -13.781 1 94.69 67 THR B CA 1
ATOM 1925 C C . THR B 1 67 ? 16.141 -15.609 -13.195 1 94.69 67 THR B C 1
ATOM 1927 O O . THR B 1 67 ? 15.109 -15.445 -13.844 1 94.69 67 THR B O 1
ATOM 1930 N N . ALA B 1 68 ? 16.375 -15.234 -11.938 1 94.88 68 ALA B N 1
ATOM 1931 C CA . ALA B 1 68 ? 15.43 -14.336 -11.281 1 94.88 68 ALA B CA 1
ATOM 1932 C C . ALA B 1 68 ? 15.961 -12.906 -11.266 1 94.88 68 ALA B C 1
ATOM 1934 O O . ALA B 1 68 ? 17.078 -12.656 -10.797 1 94.88 68 ALA B O 1
ATOM 1935 N N . LYS B 1 69 ? 15.148 -11.984 -11.789 1 96.12 69 LYS B N 1
ATOM 1936 C CA . LYS B 1 69 ? 15.477 -10.562 -11.844 1 96.12 69 LYS B CA 1
ATOM 1937 C C . LYS B 1 69 ? 14.258 -9.711 -11.492 1 96.12 69 LYS B C 1
ATOM 1939 O O . LYS B 1 69 ? 13.117 -10.102 -11.781 1 96.12 69 LYS B O 1
ATOM 1944 N N . TRP B 1 70 ? 14.586 -8.555 -11.039 1 95.25 70 TRP B N 1
ATOM 1945 C CA . TRP B 1 70 ? 13.508 -7.668 -10.602 1 95.25 70 TRP B CA 1
ATOM 1946 C C . TRP B 1 70 ? 12.664 -7.211 -11.789 1 95.25 70 TRP B C 1
ATOM 1948 O O . TRP B 1 70 ? 11.469 -6.941 -11.641 1 95.25 70 TRP B O 1
ATOM 1958 N N . GLN B 1 71 ? 13.133 -7.207 -12.953 1 97.06 71 GLN B N 1
ATOM 1959 C CA . GLN B 1 71 ? 12.453 -6.699 -14.141 1 97.06 71 GLN B CA 1
ATOM 1960 C C . GLN B 1 71 ? 11.375 -7.664 -14.617 1 97.06 71 GLN B C 1
ATOM 1962 O O . GLN B 1 71 ? 10.492 -7.281 -15.383 1 97.06 71 GLN B O 1
ATOM 1967 N N . TYR B 1 72 ? 11.422 -8.867 -14.148 1 95.81 72 TYR B N 1
ATOM 1968 C CA . TYR B 1 72 ? 10.516 -9.891 -14.648 1 95.81 72 TYR B CA 1
ATOM 1969 C C . TYR B 1 72 ? 9.188 -9.852 -13.906 1 95.81 72 TYR B C 1
ATOM 1971 O O . TYR B 1 72 ? 8.227 -10.523 -14.297 1 95.81 72 TYR B O 1
ATOM 1979 N N . VAL B 1 73 ? 9.195 -9.172 -12.852 1 96.5 73 VAL B N 1
ATOM 1980 C CA . VAL B 1 73 ? 7.988 -9.078 -12.039 1 96.5 73 VAL B CA 1
ATOM 1981 C C . VAL B 1 73 ? 7.523 -7.625 -11.977 1 96.5 73 VAL B C 1
ATOM 1983 O O . VAL B 1 73 ? 8.227 -6.766 -11.438 1 96.5 73 VAL B O 1
ATOM 1986 N N . SER B 1 74 ? 6.379 -7.344 -12.516 1 97.12 74 SER B N 1
ATOM 1987 C CA . SER B 1 74 ? 5.855 -5.984 -12.617 1 97.12 74 SER B CA 1
ATOM 1988 C C . SER B 1 74 ? 5.785 -5.316 -11.242 1 97.12 74 SER B C 1
ATOM 1990 O O . SER B 1 74 ? 6.039 -4.117 -11.117 1 97.12 74 SER B O 1
ATOM 1992 N N . ALA B 1 75 ? 5.398 -6.062 -10.172 1 98.31 75 ALA B N 1
ATOM 1993 C CA . ALA B 1 75 ? 5.316 -5.523 -8.82 1 98.31 75 ALA B CA 1
ATOM 1994 C C . ALA B 1 75 ? 6.672 -5.008 -8.352 1 98.31 75 ALA B C 1
ATOM 1996 O O . ALA B 1 75 ? 6.754 -3.979 -7.676 1 98.31 75 ALA B O 1
ATOM 1997 N N . TYR B 1 76 ? 7.73 -5.676 -8.711 1 98.62 76 TYR B N 1
ATOM 1998 C CA . TYR B 1 76 ? 9.078 -5.258 -8.32 1 98.62 76 TYR B CA 1
ATOM 1999 C C . TYR B 1 76 ? 9.531 -4.062 -9.141 1 98.62 76 TYR B C 1
ATOM 2001 O O . TYR B 1 76 ? 10.234 -3.184 -8.633 1 98.62 76 TYR B O 1
ATOM 2009 N N . VAL B 1 77 ? 9.188 -3.959 -10.367 1 98.56 77 VAL B N 1
ATOM 2010 C CA . VAL B 1 77 ? 9.469 -2.779 -11.18 1 98.56 77 VAL B CA 1
ATOM 2011 C C . VAL B 1 77 ? 8.797 -1.555 -10.562 1 98.56 77 VAL B C 1
ATOM 2013 O O . VAL B 1 77 ? 9.43 -0.508 -10.398 1 98.56 77 VAL B O 1
ATOM 2016 N N . TYR B 1 78 ? 7.555 -1.733 -10.242 1 98.75 78 TYR B N 1
ATOM 2017 C CA . TYR B 1 78 ? 6.812 -0.657 -9.594 1 98.75 78 TYR B CA 1
ATOM 2018 C C . TYR B 1 78 ? 7.488 -0.235 -8.297 1 98.75 78 TYR B C 1
ATOM 2020 O O . TYR B 1 78 ? 7.641 0.959 -8.023 1 98.75 78 TYR B O 1
ATOM 2028 N N . PHE B 1 79 ? 7.844 -1.181 -7.527 1 98.88 79 PHE B N 1
ATOM 2029 C CA . PHE B 1 79 ? 8.531 -0.95 -6.262 1 98.88 79 PHE B CA 1
ATOM 2030 C C . PHE B 1 79 ? 9.797 -0.124 -6.477 1 98.88 79 PHE B C 1
ATOM 2032 O O . PHE B 1 79 ? 10.031 0.857 -5.77 1 98.88 79 PHE B O 1
ATOM 2039 N N . VAL B 1 80 ? 10.609 -0.479 -7.414 1 98.94 80 VAL B N 1
ATOM 2040 C CA . VAL B 1 80 ? 11.875 0.19 -7.699 1 98.94 80 VAL B CA 1
ATOM 2041 C C . VAL B 1 80 ? 11.609 1.618 -8.172 1 98.94 80 VAL B C 1
ATOM 2043 O O . VAL B 1 80 ? 12.227 2.566 -7.672 1 98.94 80 VAL B O 1
ATOM 2046 N N . VAL B 1 81 ? 10.703 1.779 -9.039 1 98.88 81 VAL B N 1
ATOM 2047 C CA . VAL B 1 81 ? 10.383 3.1 -9.57 1 98.88 81 VAL B CA 1
ATOM 2048 C C . VAL B 1 81 ? 9.859 3.994 -8.445 1 98.88 81 VAL B C 1
ATOM 2050 O O . VAL B 1 81 ? 10.266 5.152 -8.328 1 98.88 81 VAL B O 1
ATOM 2053 N N . ALA B 1 82 ? 8.992 3.398 -7.625 1 98.88 82 ALA B N 1
ATOM 2054 C CA . ALA B 1 82 ? 8.438 4.156 -6.504 1 98.88 82 ALA B CA 1
ATOM 2055 C C . ALA B 1 82 ? 9.539 4.641 -5.566 1 98.88 82 ALA B C 1
ATOM 2057 O O . ALA B 1 82 ? 9.539 5.797 -5.141 1 98.88 82 ALA B O 1
ATOM 2058 N N . ASN B 1 83 ? 10.461 3.799 -5.32 1 98.94 83 ASN B N 1
ATOM 2059 C CA . ASN B 1 83 ? 11.539 4.164 -4.414 1 98.94 83 ASN B CA 1
ATOM 2060 C C . ASN B 1 83 ? 12.477 5.195 -5.043 1 98.94 83 ASN B C 1
ATOM 2062 O O . ASN B 1 83 ? 12.945 6.109 -4.363 1 98.94 83 ASN B O 1
ATOM 2066 N N . PHE B 1 84 ? 12.703 5.113 -6.328 1 98.88 84 PHE B N 1
ATOM 2067 C CA . PHE B 1 84 ? 13.531 6.113 -6.988 1 98.88 84 PHE B CA 1
ATOM 2068 C C . PHE B 1 84 ? 12.836 7.469 -7.016 1 98.88 84 PHE B C 1
ATOM 2070 O O . PHE B 1 84 ? 13.484 8.508 -6.855 1 98.88 84 PHE B O 1
ATOM 2077 N N . ILE B 1 85 ? 11.586 7.465 -7.223 1 98.88 85 ILE B N 1
ATOM 2078 C CA . ILE B 1 85 ? 10.836 8.711 -7.199 1 98.88 85 ILE B CA 1
ATOM 2079 C C . ILE B 1 85 ? 10.93 9.352 -5.816 1 98.88 85 ILE B C 1
ATOM 2081 O O . ILE B 1 85 ? 11.211 10.547 -5.691 1 98.88 85 ILE B O 1
ATOM 2085 N N . ALA B 1 86 ? 10.727 8.547 -4.797 1 98.88 86 ALA B N 1
ATOM 2086 C CA . ALA B 1 86 ? 10.812 9.039 -3.426 1 98.88 86 ALA B CA 1
ATOM 2087 C C . ALA B 1 86 ? 12.219 9.547 -3.113 1 98.88 86 ALA B C 1
ATOM 2089 O O . ALA B 1 86 ? 12.383 10.555 -2.426 1 98.88 86 ALA B O 1
ATOM 2090 N N . PHE B 1 87 ? 13.195 8.891 -3.635 1 98.81 87 PHE B N 1
ATOM 2091 C CA . PHE B 1 87 ? 14.578 9.305 -3.457 1 98.81 87 PHE B CA 1
ATOM 2092 C C . PHE B 1 87 ? 14.82 10.672 -4.094 1 98.81 87 PHE B C 1
ATOM 2094 O O . PHE B 1 87 ? 15.406 11.555 -3.473 1 98.81 87 PHE B O 1
ATOM 2101 N N . ALA B 1 88 ? 14.43 10.805 -5.324 1 98.81 88 ALA B N 1
ATOM 2102 C CA . ALA B 1 88 ? 14.602 12.078 -6.023 1 98.81 88 ALA B CA 1
ATOM 2103 C C . ALA B 1 88 ? 13.906 13.211 -5.281 1 98.81 88 ALA B C 1
ATOM 2105 O O . ALA B 1 88 ? 14.477 14.289 -5.102 1 98.81 88 ALA B O 1
ATOM 2106 N N . TYR B 1 89 ? 12.789 12.945 -4.809 1 98.56 89 TYR B N 1
ATOM 2107 C CA . TYR B 1 89 ? 12.031 13.961 -4.078 1 98.56 89 TYR B CA 1
ATOM 2108 C C . TYR B 1 89 ? 12.703 14.297 -2.756 1 98.56 89 TYR B C 1
ATOM 2110 O O . TYR B 1 89 ? 12.805 15.477 -2.389 1 98.56 89 TYR B O 1
ATOM 2118 N N . ALA B 1 90 ? 13.047 13.273 -2.051 1 98.06 90 ALA B N 1
ATOM 2119 C CA . ALA B 1 90 ? 13.711 13.5 -0.77 1 98.06 90 ALA B CA 1
ATOM 2120 C C . ALA B 1 90 ? 14.984 14.328 -0.946 1 98.06 90 ALA B C 1
ATOM 2122 O O . ALA B 1 90 ? 15.297 15.18 -0.108 1 98.06 90 ALA B O 1
ATOM 2123 N N . THR B 1 91 ? 15.703 14.078 -2.002 1 97.56 91 THR B N 1
ATOM 2124 C CA . THR B 1 91 ? 16.906 14.844 -2.293 1 97.56 91 THR B CA 1
ATOM 2125 C C . THR B 1 91 ? 16.578 16.312 -2.527 1 97.56 91 THR B C 1
ATOM 2127 O O . THR B 1 91 ? 17.188 17.203 -1.923 1 97.56 91 THR B O 1
ATOM 2130 N N . LEU B 1 92 ? 15.594 16.547 -3.312 1 96.56 92 LEU B N 1
ATOM 2131 C CA . LEU B 1 92 ? 15.188 17.906 -3.635 1 96.56 92 LEU B CA 1
ATOM 2132 C C . LEU B 1 92 ? 14.695 18.641 -2.391 1 96.56 92 LEU B C 1
ATOM 2134 O O . LEU B 1 92 ? 15.102 19.766 -2.129 1 96.56 92 LEU B O 1
ATOM 2138 N N . SER B 1 93 ? 13.867 18 -1.621 1 94.75 93 SER B N 1
ATOM 2139 C CA . SER B 1 93 ? 13.32 18.625 -0.422 1 94.75 93 SER B CA 1
ATOM 2140 C C . SER B 1 93 ? 14.406 18.875 0.618 1 94.75 93 SER B C 1
ATOM 2142 O O . SER B 1 93 ? 14.352 19.859 1.363 1 94.75 93 SER B O 1
ATOM 2144 N N . PHE B 1 94 ? 15.352 17.984 0.638 1 94.19 94 PHE B N 1
ATOM 2145 C CA . PHE B 1 94 ? 16.469 18.141 1.55 1 94.19 94 PHE B CA 1
ATOM 2146 C C . PHE B 1 94 ? 17.297 19.375 1.183 1 94.19 94 PHE B C 1
ATOM 2148 O O . PHE B 1 94 ? 17.656 20.172 2.053 1 94.19 94 PHE B O 1
ATOM 2155 N N . VAL B 1 95 ? 17.594 19.562 -0.059 1 93 95 VAL B N 1
ATOM 2156 C CA . VAL B 1 95 ? 18.375 20.703 -0.547 1 93 95 VAL B CA 1
ATOM 2157 C C . VAL B 1 95 ? 17.625 22 -0.273 1 93 95 VAL B C 1
ATOM 2159 O O . VAL B 1 95 ? 18.219 22.984 0.153 1 93 95 VAL B O 1
ATOM 2162 N N . ILE B 1 96 ? 16.344 21.969 -0.504 1 89.12 96 ILE B N 1
ATOM 2163 C CA . ILE B 1 96 ? 15.516 23.156 -0.259 1 89.12 96 ILE B CA 1
ATOM 2164 C C . ILE B 1 96 ? 15.539 23.5 1.229 1 89.12 96 ILE B C 1
ATOM 2166 O O . ILE B 1 96 ? 15.633 24.672 1.604 1 89.12 96 ILE B O 1
ATOM 2170 N N . ALA B 1 97 ? 15.461 22.484 2.033 1 86.56 97 ALA B N 1
ATOM 2171 C CA . ALA B 1 97 ? 15.484 22.688 3.479 1 86.56 97 ALA B CA 1
ATOM 2172 C C . ALA B 1 97 ? 16.828 23.25 3.928 1 86.56 97 ALA B C 1
ATOM 2174 O O . ALA B 1 97 ? 16.875 24.062 4.859 1 86.56 97 ALA B O 1
ATOM 2175 N N . LEU B 1 98 ? 17.938 22.891 3.34 1 86.81 98 LEU B N 1
ATOM 2176 C CA . LEU B 1 98 ? 19.266 23.375 3.658 1 86.81 98 LEU B CA 1
ATOM 2177 C C . LEU B 1 98 ? 19.422 24.828 3.238 1 86.81 98 LEU B C 1
ATOM 2179 O O . LEU B 1 98 ? 20.078 25.609 3.934 1 86.81 98 LEU B O 1
ATOM 2183 N N . ALA B 1 99 ? 19.141 25.234 2.08 1 81.75 99 ALA B N 1
ATOM 2184 C CA . ALA B 1 99 ? 19.359 26.578 1.538 1 81.75 99 ALA B CA 1
ATOM 2185 C C . ALA B 1 99 ? 18.531 27.609 2.281 1 81.75 99 ALA B C 1
ATOM 2187 O O . ALA B 1 99 ? 19 28.719 2.543 1 81.75 99 ALA B O 1
ATOM 2188 N N . ASN B 1 100 ? 17.188 27.672 2.402 1 61.66 100 ASN B N 1
ATOM 2189 C CA . ASN B 1 100 ? 16.688 28.891 3.045 1 61.66 100 ASN B CA 1
ATOM 2190 C C . ASN B 1 100 ? 15.438 28.594 3.869 1 61.66 100 ASN B C 1
ATOM 2192 O O . ASN B 1 100 ? 14.688 29.516 4.211 1 61.66 100 ASN B O 1
ATOM 2196 N N . GLY B 1 101 ? 15.469 27.516 4.387 1 60.34 101 GLY B N 1
ATOM 2197 C CA . GLY B 1 101 ? 14.5 27.359 5.461 1 60.34 101 GLY B CA 1
ATOM 2198 C C . GLY B 1 101 ? 13.07 27.266 4.969 1 60.34 101 GLY B C 1
ATOM 2199 O O . GLY B 1 101 ? 12.812 27.391 3.771 1 60.34 101 GLY B O 1
ATOM 2200 N N . HIS B 1 102 ? 12.328 26.562 5.453 1 59.97 102 HIS B N 1
ATOM 2201 C CA . HIS B 1 102 ? 10.898 26.453 5.203 1 59.97 102 HIS B CA 1
ATOM 2202 C C . HIS B 1 102 ? 10.164 27.703 5.703 1 59.97 102 HIS B C 1
ATOM 2204 O O . HIS B 1 102 ? 9.469 27.641 6.723 1 59.97 102 HIS B O 1
ATOM 2210 N N . LYS B 1 103 ? 10.562 28.891 4.965 1 65.25 103 LYS B N 1
ATOM 2211 C CA . LYS B 1 103 ? 10.031 30.125 5.551 1 65.25 103 LYS B CA 1
ATOM 2212 C C . LYS B 1 103 ? 8.664 30.469 4.953 1 65.25 103 LYS B C 1
ATOM 2214 O O . LYS B 1 103 ? 7.855 31.141 5.594 1 65.25 103 LYS B O 1
ATOM 2219 N N . SER B 1 104 ? 8.477 29.953 3.846 1 78.62 104 SER B N 1
ATOM 2220 C CA . SER B 1 104 ? 7.199 30.297 3.236 1 78.62 104 SER B CA 1
ATOM 2221 C C . SER B 1 104 ? 6.121 29.281 3.598 1 78.62 104 SER B C 1
ATOM 2223 O O . SER B 1 104 ? 6.363 28.078 3.566 1 78.62 104 SER B O 1
ATOM 2225 N N . LYS B 1 105 ? 5.141 29.812 3.971 1 80.5 105 LYS B N 1
ATOM 2226 C CA . LYS B 1 105 ? 3.98 28.984 4.312 1 80.5 105 LYS B CA 1
ATOM 2227 C C . LYS B 1 105 ? 3.562 28.109 3.137 1 80.5 105 LYS B C 1
ATOM 2229 O O . LYS B 1 105 ? 3.166 26.969 3.326 1 80.5 105 LYS B O 1
ATOM 2234 N N . LEU B 1 106 ? 3.684 28.703 1.936 1 84.25 106 LEU B N 1
ATOM 2235 C CA . LEU B 1 106 ? 3.33 27.953 0.731 1 84.25 106 LEU B CA 1
ATOM 2236 C C . LEU B 1 106 ? 4.266 26.766 0.534 1 84.25 106 LEU B C 1
ATOM 2238 O O . LEU B 1 106 ? 3.818 25.672 0.174 1 84.25 106 LEU B O 1
ATOM 2242 N N . LEU B 1 107 ? 5.477 27.016 0.802 1 85.38 107 LEU B N 1
ATOM 2243 C CA . LEU B 1 107 ? 6.465 25.953 0.634 1 85.38 107 LEU B CA 1
ATOM 2244 C C . LEU B 1 107 ? 6.238 24.844 1.646 1 85.38 107 LEU B C 1
ATOM 2246 O O . LEU B 1 107 ? 6.352 23.656 1.31 1 85.38 107 LEU B O 1
ATOM 2250 N N . VAL B 1 108 ? 5.867 25.172 2.785 1 84.38 108 VAL B N 1
ATOM 2251 C CA . VAL B 1 108 ? 5.613 24.203 3.838 1 84.38 108 VAL B CA 1
ATOM 2252 C C . VAL B 1 108 ? 4.406 23.344 3.469 1 84.38 108 VAL B C 1
ATOM 2254 O O . VAL B 1 108 ? 4.43 22.125 3.631 1 84.38 108 VAL B O 1
ATOM 2257 N N . THR B 1 109 ? 3.428 24.062 2.973 1 87.12 109 THR B N 1
ATOM 2258 C CA . THR B 1 109 ? 2.221 23.344 2.561 1 87.12 109 THR B CA 1
ATOM 2259 C C . THR B 1 109 ? 2.518 22.391 1.406 1 87.12 109 THR B C 1
ATOM 2261 O O . THR B 1 109 ? 2.086 21.234 1.418 1 87.12 109 THR B O 1
ATOM 2264 N N . LEU B 1 110 ? 3.262 22.859 0.454 1 91.06 110 LEU B N 1
ATOM 2265 C CA . LEU B 1 110 ? 3.59 22.047 -0.715 1 91.06 110 LEU B CA 1
ATOM 2266 C C . LEU B 1 110 ? 4.453 20.859 -0.326 1 91.06 110 LEU B C 1
ATOM 2268 O O . LEU B 1 110 ? 4.234 19.75 -0.813 1 91.06 110 LEU B O 1
ATOM 2272 N N . VAL B 1 111 ? 5.344 21.078 0.512 1 91.5 111 VAL B N 1
ATOM 2273 C CA . VAL B 1 111 ? 6.234 20.016 0.956 1 91.5 111 VAL B CA 1
ATOM 2274 C C . VAL B 1 111 ? 5.441 18.969 1.744 1 91.5 111 VAL B C 1
ATOM 2276 O O . VAL B 1 111 ? 5.656 17.766 1.592 1 91.5 111 VAL B O 1
ATOM 2279 N N . THR B 1 112 ? 4.543 19.344 2.525 1 91.44 112 THR B N 1
ATOM 2280 C CA . THR B 1 112 ? 3.719 18.422 3.293 1 91.44 112 THR B CA 1
ATOM 2281 C C . THR B 1 112 ? 2.854 17.562 2.365 1 91.44 112 THR B C 1
ATOM 2283 O O . THR B 1 112 ? 2.703 16.359 2.578 1 91.44 112 THR B O 1
ATOM 2286 N N . LEU B 1 113 ? 2.342 18.219 1.387 1 93.62 113 LEU B N 1
ATOM 2287 C CA . LEU B 1 113 ? 1.519 17.5 0.417 1 93.62 113 LEU B CA 1
ATOM 2288 C C . LEU B 1 113 ? 2.34 16.453 -0.328 1 93.62 113 LEU B C 1
ATOM 2290 O O . LEU B 1 113 ? 1.908 15.312 -0.471 1 93.62 113 LEU B O 1
ATOM 2294 N N . LEU B 1 114 ? 3.48 16.844 -0.755 1 96.81 114 LEU B N 1
ATOM 2295 C CA . LEU B 1 114 ? 4.336 15.93 -1.505 1 96.81 114 LEU B CA 1
ATOM 2296 C C . LEU B 1 114 ? 4.852 14.812 -0.61 1 96.81 114 LEU B C 1
ATOM 2298 O O . LEU B 1 114 ? 5.02 13.672 -1.062 1 96.81 114 LEU B O 1
ATOM 2302 N N . ASP B 1 115 ? 5.094 15.141 0.663 1 96.94 115 ASP B N 1
ATOM 2303 C CA . ASP B 1 115 ? 5.438 14.094 1.618 1 96.94 115 ASP B CA 1
ATOM 2304 C C . ASP B 1 115 ? 4.316 13.062 1.727 1 96.94 115 ASP B C 1
ATOM 2306 O O . ASP B 1 115 ? 4.574 11.859 1.771 1 96.94 115 ASP B O 1
ATOM 2310 N N . ALA B 1 116 ? 3.145 13.508 1.773 1 97.19 116 ALA B N 1
ATOM 2311 C CA . ALA B 1 116 ? 2.004 12.602 1.884 1 97.19 116 ALA B CA 1
ATOM 2312 C C . ALA B 1 116 ? 1.871 11.727 0.638 1 97.19 116 ALA B C 1
ATOM 2314 O O . ALA B 1 116 ? 1.548 10.547 0.734 1 97.19 116 ALA B O 1
ATOM 2315 N N . ILE B 1 117 ? 2.115 12.266 -0.482 1 98.38 117 ILE B N 1
ATOM 2316 C CA . ILE B 1 117 ? 2.062 11.523 -1.735 1 98.38 117 ILE B CA 1
ATOM 2317 C C . ILE B 1 117 ? 3.152 10.453 -1.744 1 98.38 117 ILE B C 1
ATOM 2319 O O . ILE B 1 117 ? 2.936 9.344 -2.238 1 98.38 117 ILE B O 1
ATOM 2323 N N . MET B 1 118 ? 4.324 10.75 -1.195 1 98.75 118 MET B N 1
ATOM 2324 C CA . MET B 1 118 ? 5.387 9.75 -1.104 1 98.75 118 MET B CA 1
ATOM 2325 C C . MET B 1 118 ? 4.98 8.609 -0.175 1 98.75 118 MET B C 1
ATOM 2327 O O . MET B 1 118 ? 5.324 7.453 -0.422 1 98.75 118 MET B O 1
ATOM 2331 N N . VAL B 1 119 ? 4.277 8.953 0.888 1 98.69 119 VAL B N 1
ATOM 2332 C CA . VAL B 1 119 ? 3.766 7.91 1.77 1 98.69 119 VAL B CA 1
ATOM 2333 C C . VAL B 1 119 ? 2.867 6.961 0.979 1 98.69 119 VAL B C 1
ATOM 2335 O O . VAL B 1 119 ? 3.033 5.742 1.041 1 98.69 119 VAL B O 1
ATOM 2338 N N . ALA B 1 120 ? 1.957 7.512 0.232 1 98.75 120 ALA B N 1
ATOM 2339 C CA . ALA B 1 120 ? 1.032 6.719 -0.573 1 98.75 120 ALA B CA 1
ATOM 2340 C C . ALA B 1 120 ? 1.784 5.859 -1.584 1 98.75 120 ALA B C 1
ATOM 2342 O O . ALA B 1 120 ? 1.531 4.656 -1.695 1 98.75 120 ALA B O 1
ATOM 2343 N N . LEU B 1 121 ? 2.729 6.457 -2.238 1 98.88 121 LEU B N 1
ATOM 2344 C CA . LEU B 1 121 ? 3.49 5.797 -3.289 1 98.88 121 LEU B CA 1
ATOM 2345 C C . LEU B 1 121 ? 4.324 4.652 -2.719 1 98.88 121 LEU B C 1
ATOM 2347 O O . LEU B 1 121 ? 4.281 3.531 -3.229 1 98.88 121 LEU B O 1
ATOM 2351 N N . LEU B 1 122 ? 5.008 4.914 -1.632 1 98.94 122 LEU B N 1
ATOM 2352 C CA . LEU B 1 122 ? 5.914 3.926 -1.058 1 98.94 122 LEU B CA 1
ATOM 2353 C C . LEU B 1 122 ? 5.133 2.783 -0.416 1 98.94 122 LEU B C 1
ATOM 2355 O O . LEU B 1 122 ? 5.488 1.613 -0.582 1 98.94 122 LEU B O 1
ATOM 2359 N N . PHE B 1 123 ? 4.074 3.061 0.263 1 98.88 123 PHE B N 1
ATOM 2360 C CA . PHE B 1 123 ? 3.301 1.995 0.89 1 98.88 123 PHE B CA 1
ATOM 2361 C C . PHE B 1 123 ? 2.586 1.156 -0.162 1 98.88 123 PHE B C 1
ATOM 2363 O O . PHE B 1 123 ? 2.439 -0.057 -0.002 1 98.88 123 PHE B O 1
ATOM 2370 N N . SER B 1 124 ? 2.148 1.814 -1.238 1 98.81 124 SER B N 1
ATOM 2371 C CA . SER B 1 124 ? 1.551 1.018 -2.305 1 98.81 124 SER B CA 1
ATOM 2372 C C . SER B 1 124 ? 2.586 0.116 -2.967 1 98.81 124 SER B C 1
ATOM 2374 O O . SER B 1 124 ? 2.312 -1.053 -3.248 1 98.81 124 SER B O 1
ATOM 2376 N N . GLY B 1 125 ? 3.789 0.699 -3.207 1 98.88 125 GLY B N 1
ATOM 2377 C CA . GLY B 1 125 ? 4.863 -0.111 -3.758 1 98.88 125 GLY B CA 1
ATOM 2378 C C . GLY B 1 125 ? 5.273 -1.257 -2.852 1 98.88 125 GLY B C 1
ATOM 2379 O O . GLY B 1 125 ? 5.492 -2.377 -3.318 1 98.88 125 GLY B O 1
ATOM 2380 N N . ASN B 1 126 ? 5.402 -0.984 -1.59 1 98.88 126 ASN B N 1
ATOM 2381 C CA . ASN B 1 126 ? 5.73 -2.02 -0.617 1 98.88 126 ASN B CA 1
ATOM 2382 C C . ASN B 1 126 ? 4.645 -3.09 -0.549 1 98.88 126 ASN B C 1
ATOM 2384 O O . ASN B 1 126 ? 4.945 -4.285 -0.491 1 98.88 126 ASN B O 1
ATOM 2388 N N . GLY B 1 127 ? 3.391 -2.693 -0.54 1 98.75 127 GLY B N 1
ATOM 2389 C CA . GLY B 1 127 ? 2.303 -3.658 -0.561 1 98.75 127 GLY B CA 1
ATOM 2390 C C . GLY B 1 127 ? 2.369 -4.605 -1.743 1 98.75 127 GLY B C 1
ATOM 2391 O O . GLY B 1 127 ? 2.217 -5.82 -1.582 1 98.75 127 GLY B O 1
ATOM 2392 N N . ALA B 1 128 ? 2.609 -3.994 -2.889 1 98.81 128 ALA B N 1
ATOM 2393 C CA . ALA B 1 128 ? 2.725 -4.789 -4.109 1 98.81 128 ALA B CA 1
ATOM 2394 C C . ALA B 1 128 ? 3.871 -5.789 -4.004 1 98.81 128 ALA B C 1
ATOM 2396 O O . ALA B 1 128 ? 3.688 -6.984 -4.254 1 98.81 128 ALA B O 1
ATOM 2397 N N . ALA B 1 129 ? 5.004 -5.328 -3.604 1 98.75 129 ALA B N 1
ATOM 2398 C CA . ALA B 1 129 ? 6.191 -6.172 -3.533 1 98.75 129 ALA B CA 1
ATOM 2399 C C . ALA B 1 129 ? 6.027 -7.27 -2.484 1 98.75 129 ALA B C 1
ATOM 2401 O O . ALA B 1 129 ? 6.395 -8.422 -2.721 1 98.75 129 ALA B O 1
ATOM 2402 N N . TRP B 1 130 ? 5.434 -6.91 -1.357 1 98.31 130 TRP B N 1
ATOM 2403 C CA . TRP B 1 130 ? 5.258 -7.887 -0.29 1 98.31 130 TRP B CA 1
ATOM 2404 C C . TRP B 1 130 ? 4.238 -8.953 -0.691 1 98.31 130 TRP B C 1
ATOM 2406 O O . TRP B 1 130 ? 4.387 -10.125 -0.341 1 98.31 130 TRP B O 1
ATOM 2416 N N . ALA B 1 131 ? 3.215 -8.562 -1.397 1 98.62 131 ALA B N 1
ATOM 2417 C CA . ALA B 1 131 ? 2.217 -9.531 -1.842 1 98.62 131 ALA B CA 1
ATOM 2418 C C . ALA B 1 131 ? 2.844 -10.594 -2.744 1 98.62 131 ALA B C 1
ATOM 2420 O O . ALA B 1 131 ? 2.59 -11.789 -2.576 1 98.62 131 ALA B O 1
ATOM 2421 N N . ILE B 1 132 ? 3.66 -10.141 -3.66 1 98.44 132 ILE B N 1
ATOM 2422 C CA . ILE B 1 132 ? 4.336 -11.078 -4.555 1 98.44 132 ILE B CA 1
ATOM 2423 C C . ILE B 1 132 ? 5.34 -11.914 -3.762 1 98.44 132 ILE B C 1
ATOM 2425 O O . ILE B 1 132 ? 5.5 -13.109 -4.02 1 98.44 132 ILE B O 1
ATOM 2429 N N . GLY B 1 133 ? 6.023 -11.281 -2.83 1 97.94 133 GLY B N 1
ATOM 2430 C CA . GLY B 1 133 ? 6.949 -12.023 -1.987 1 97.94 133 GLY B CA 1
ATOM 2431 C C . GLY B 1 133 ? 6.281 -13.141 -1.211 1 97.94 133 GLY B C 1
ATOM 2432 O O . GLY B 1 133 ? 6.801 -14.258 -1.15 1 97.94 133 GLY B O 1
ATOM 2433 N N . VAL B 1 134 ? 5.199 -12.875 -0.604 1 97.62 134 VAL B N 1
ATOM 2434 C CA . VAL B 1 134 ? 4.465 -13.883 0.156 1 97.62 134 VAL B CA 1
ATOM 2435 C C . VAL B 1 134 ? 4.008 -15.008 -0.776 1 97.62 134 VAL B C 1
ATOM 2437 O O . VAL B 1 134 ? 4.125 -16.188 -0.442 1 97.62 134 VAL B O 1
ATOM 2440 N N . LEU B 1 135 ? 3.521 -14.625 -1.886 1 97.69 135 LEU B N 1
ATOM 2441 C CA . LEU B 1 135 ? 3.119 -15.617 -2.873 1 97.69 135 LEU B CA 1
ATOM 2442 C C . LEU B 1 135 ? 4.301 -16.5 -3.275 1 97.69 135 LEU B C 1
ATOM 2444 O O . LEU B 1 135 ? 4.164 -17.719 -3.391 1 97.69 135 LEU B O 1
ATOM 2448 N N . ALA B 1 136 ? 5.43 -15.844 -3.498 1 97.62 136 ALA B N 1
ATOM 2449 C CA . ALA B 1 136 ? 6.629 -16.578 -3.9 1 97.62 136 ALA B CA 1
ATOM 2450 C C . ALA B 1 136 ? 7.062 -17.562 -2.814 1 97.62 136 ALA B C 1
ATOM 2452 O O . ALA B 1 136 ? 7.609 -18.625 -3.111 1 97.62 136 ALA B O 1
ATOM 2453 N N . GLU B 1 137 ? 6.859 -17.234 -1.608 1 97.31 137 GLU B N 1
ATOM 2454 C CA . GLU B 1 137 ? 7.273 -18.062 -0.47 1 97.31 137 GLU B CA 1
ATOM 2455 C C . GLU B 1 137 ? 6.27 -19.172 -0.2 1 97.31 137 GLU B C 1
ATOM 2457 O O . GLU B 1 137 ? 6.66 -20.312 0.078 1 97.31 137 GLU B O 1
ATOM 2462 N N . LYS B 1 138 ? 4.973 -18.891 -0.315 1 96.88 138 LYS B N 1
ATOM 2463 C CA . LYS B 1 138 ? 3.953 -19.812 0.165 1 96.88 138 LYS B CA 1
ATOM 2464 C C . LYS B 1 138 ? 3.262 -20.516 -0.997 1 96.88 138 LYS B C 1
ATOM 2466 O O . LYS B 1 138 ? 2.658 -21.578 -0.815 1 96.88 138 LYS B O 1
ATOM 2471 N N . GLY B 1 139 ? 3.328 -19.922 -2.211 1 96.31 139 GLY B N 1
ATOM 2472 C CA . GLY B 1 139 ? 2.551 -20.438 -3.324 1 96.31 139 GLY B CA 1
ATOM 2473 C C . GLY B 1 139 ? 1.053 -20.297 -3.121 1 96.31 139 GLY B C 1
ATOM 2474 O O . GLY B 1 139 ? 0.607 -19.609 -2.209 1 96.31 139 GLY B O 1
ATOM 2475 N N . ASN B 1 140 ? 0.298 -20.844 -4.086 1 95.31 140 ASN B N 1
ATOM 2476 C CA . ASN B 1 140 ? -1.16 -20.859 -4.043 1 95.31 140 ASN B CA 1
ATOM 2477 C C . ASN B 1 140 ? -1.726 -22.078 -4.766 1 95.31 140 ASN B C 1
ATOM 2479 O O . ASN B 1 140 ? -1.707 -22.141 -5.996 1 95.31 140 ASN B O 1
ATOM 2483 N N . SER B 1 141 ? -2.24 -23.016 -4.004 1 90.94 141 SER B N 1
ATOM 2484 C CA . SER B 1 141 ? -2.693 -24.281 -4.566 1 90.94 141 SER B CA 1
ATOM 2485 C C . SER B 1 141 ? -4.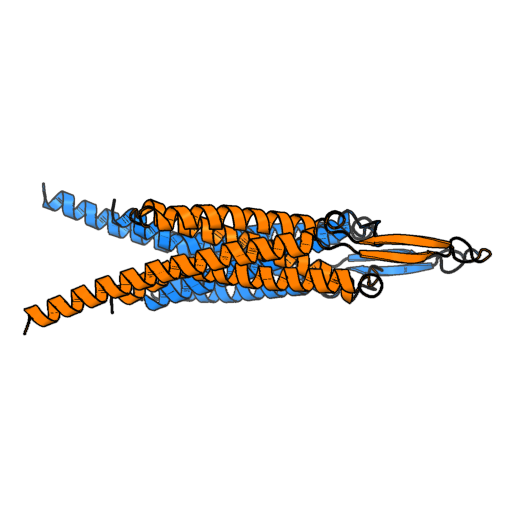012 -24.109 -5.316 1 90.94 141 SER B C 1
ATOM 2487 O O . SER B 1 141 ? -4.293 -24.844 -6.266 1 90.94 141 SER B O 1
ATOM 2489 N N . HIS B 1 142 ? -4.793 -23.141 -4.906 1 87.94 142 HIS B N 1
ATOM 2490 C CA . HIS B 1 142 ? -6.102 -22.953 -5.523 1 87.94 142 HIS B CA 1
ATOM 2491 C C . HIS B 1 142 ? -5.965 -22.562 -6.992 1 87.94 142 HIS B C 1
ATOM 2493 O O . HIS B 1 142 ? -6.82 -22.906 -7.809 1 87.94 142 HIS B O 1
ATOM 2499 N N . VAL B 1 143 ? -4.859 -21.922 -7.324 1 89.62 143 VAL B N 1
ATOM 2500 C CA . VAL B 1 143 ? -4.691 -21.5 -8.711 1 89.62 143 VAL B CA 1
ATOM 2501 C C . VAL B 1 143 ? -3.398 -22.078 -9.281 1 89.62 143 VAL B C 1
ATOM 2503 O O . VAL B 1 143 ? -2.932 -21.641 -10.336 1 89.62 143 VAL B O 1
ATOM 2506 N N . MET B 1 144 ? -2.752 -22.859 -8.555 1 88.75 144 MET B N 1
ATOM 2507 C CA . MET B 1 144 ? -1.584 -23.641 -8.961 1 88.75 144 MET B CA 1
ATOM 2508 C C . MET B 1 144 ? -0.385 -22.719 -9.211 1 88.75 144 MET B C 1
ATOM 2510 O O . MET B 1 144 ? 0.31 -22.859 -10.219 1 88.75 144 MET B O 1
ATOM 2514 N N . TRP B 1 145 ? -0.246 -21.719 -8.516 1 94.62 145 TRP B N 1
ATOM 2515 C CA . TRP B 1 145 ? 0.99 -20.953 -8.484 1 94.62 145 TRP B CA 1
ATOM 2516 C C . TRP B 1 145 ? 1.985 -21.547 -7.5 1 94.62 145 TRP B C 1
ATOM 2518 O O . TRP B 1 145 ? 1.772 -21.516 -6.289 1 94.62 145 TRP B O 1
ATOM 2528 N N . ASN B 1 146 ? 3.082 -22.016 -7.977 1 93.19 146 ASN B N 1
ATOM 2529 C CA . ASN B 1 146 ? 4.055 -22.719 -7.152 1 93.19 146 ASN B CA 1
ATOM 2530 C C . ASN B 1 146 ? 4.914 -21.766 -6.344 1 93.19 146 ASN B C 1
ATOM 2532 O O . ASN B 1 146 ? 5.09 -20.609 -6.73 1 93.19 146 ASN B O 1
ATOM 2536 N N . LYS B 1 147 ? 5.453 -22.328 -5.238 1 95.06 147 LYS B N 1
ATOM 2537 C CA . LYS B 1 147 ? 6.48 -21.609 -4.484 1 95.06 147 LYS B CA 1
ATOM 2538 C C . LYS B 1 147 ? 7.734 -21.406 -5.328 1 95.06 147 LYS B C 1
ATOM 2540 O O . LYS B 1 147 ? 8.141 -22.297 -6.082 1 95.06 147 LYS B O 1
ATOM 2545 N N . VAL B 1 148 ? 8.328 -20.312 -5.141 1 94.69 148 VAL B N 1
ATOM 2546 C CA . VAL B 1 148 ? 9.477 -20 -5.984 1 94.69 148 VAL B CA 1
ATOM 2547 C C . VAL B 1 148 ? 10.711 -19.766 -5.109 1 94.69 148 VAL B C 1
ATOM 2549 O O . VAL B 1 148 ? 11.844 -19.875 -5.582 1 94.69 148 VAL B O 1
ATOM 2552 N N . CYS B 1 149 ? 10.531 -19.562 -3.879 1 96.06 149 CYS B N 1
ATOM 2553 C CA . CYS B 1 149 ? 11.648 -19.156 -3.033 1 96.06 149 CYS B CA 1
ATOM 2554 C C . CYS B 1 149 ? 12.523 -20.344 -2.67 1 96.06 149 CYS B C 1
ATOM 2556 O O . CYS B 1 149 ? 13.656 -20.172 -2.217 1 96.06 149 CYS B O 1
ATOM 2558 N N . HIS B 1 150 ? 12.062 -21.469 -2.943 1 93.19 150 HIS B N 1
ATOM 2559 C CA . HIS B 1 150 ? 12.914 -22.641 -2.74 1 93.19 150 HIS B CA 1
ATOM 2560 C C . HIS B 1 150 ? 13.938 -22.781 -3.861 1 93.19 150 HIS B C 1
ATOM 2562 O O . HIS B 1 150 ? 14.984 -23.406 -3.676 1 93.19 150 HIS B O 1
ATOM 2568 N N . VAL B 1 151 ? 13.617 -22.234 -4.984 1 92.12 151 VAL B N 1
ATOM 2569 C CA . VAL B 1 151 ? 14.5 -22.25 -6.145 1 92.12 151 VAL B CA 1
ATOM 2570 C C . VAL B 1 151 ? 15.375 -21 -6.141 1 92.12 151 VAL B C 1
ATOM 2572 O O . VAL B 1 151 ? 16.562 -21.062 -6.434 1 92.12 151 VAL B O 1
ATOM 2575 N N . PHE B 1 152 ? 14.781 -19.844 -5.738 1 95.75 152 PHE B N 1
ATOM 2576 C CA . PHE B 1 152 ? 15.445 -18.547 -5.727 1 95.75 152 PHE B CA 1
ATOM 2577 C C . PHE B 1 152 ? 15.516 -17.984 -4.312 1 95.75 152 PHE B C 1
ATOM 2579 O O . PHE B 1 152 ? 15.109 -16.844 -4.066 1 95.75 152 PHE B O 1
ATOM 2586 N N . ASP B 1 153 ? 16.125 -18.703 -3.451 1 95.62 153 ASP B N 1
ATOM 2587 C CA . ASP B 1 153 ? 16.125 -18.328 -2.039 1 95.62 153 ASP B CA 1
ATOM 2588 C C . ASP B 1 153 ? 16.906 -17.047 -1.811 1 95.62 153 ASP B C 1
ATOM 2590 O O . ASP B 1 153 ? 16.484 -16.172 -1.038 1 95.62 153 ASP B O 1
ATOM 2594 N N . LYS B 1 154 ? 18.062 -16.906 -2.381 1 96.31 154 LYS B N 1
ATOM 2595 C CA . LYS B 1 154 ? 18.891 -15.703 -2.217 1 96.31 154 LYS B CA 1
ATOM 2596 C C . LYS B 1 154 ? 18.156 -14.469 -2.74 1 96.31 154 LYS B C 1
ATOM 2598 O O . LYS B 1 154 ? 18.156 -13.422 -2.086 1 96.31 154 LYS B O 1
ATOM 2603 N N . PHE B 1 155 ? 17.672 -14.594 -3.895 1 97.38 155 PHE B N 1
ATOM 2604 C CA . PHE B 1 155 ? 16.906 -13.492 -4.469 1 97.38 155 PHE B CA 1
ATOM 2605 C C . PHE B 1 155 ? 15.758 -13.094 -3.553 1 97.38 155 PHE B C 1
ATOM 2607 O O . PHE B 1 155 ? 15.547 -11.906 -3.285 1 97.38 155 PHE B O 1
ATOM 2614 N N . CYS B 1 156 ? 15 -14.055 -3.035 1 97.69 156 CYS B N 1
ATOM 2615 C CA . CYS B 1 156 ? 13.836 -13.805 -2.184 1 97.69 156 CYS B CA 1
ATOM 2616 C C . CYS B 1 156 ? 14.25 -13.102 -0.893 1 97.69 156 CYS B C 1
ATOM 2618 O O . CYS B 1 156 ? 13.586 -12.172 -0.445 1 97.69 156 CYS B O 1
ATOM 2620 N N . ASN B 1 157 ? 15.375 -13.531 -0.311 1 97.31 157 ASN B N 1
ATOM 2621 C CA . ASN B 1 157 ? 15.867 -12.914 0.915 1 97.31 157 ASN B CA 1
ATOM 2622 C C . ASN B 1 157 ? 16.281 -11.461 0.687 1 97.31 157 ASN B C 1
ATOM 2624 O O . ASN B 1 157 ? 15.969 -10.586 1.503 1 97.31 157 ASN B O 1
ATOM 2628 N N . GLN B 1 158 ? 16.922 -11.289 -0.352 1 97.88 158 GLN B N 1
ATOM 2629 C CA . GLN B 1 158 ? 17.359 -9.93 -0.68 1 97.88 158 GLN B CA 1
ATOM 2630 C C . GLN B 1 158 ? 16.172 -9.031 -0.99 1 97.88 158 GLN B C 1
ATOM 2632 O O . GLN B 1 158 ? 16.156 -7.859 -0.609 1 97.88 158 GLN B O 1
ATOM 2637 N N . ALA B 1 159 ? 15.242 -9.508 -1.74 1 98.19 159 ALA B N 1
ATOM 2638 C CA . ALA B 1 159 ? 14.016 -8.758 -2.014 1 98.19 159 ALA B CA 1
ATOM 2639 C C . ALA B 1 159 ? 13.297 -8.398 -0.72 1 98.19 159 ALA B C 1
ATOM 2641 O O . ALA B 1 159 ? 12.805 -7.277 -0.568 1 98.19 159 ALA B O 1
ATOM 2642 N N . ALA B 1 160 ? 13.219 -9.336 0.219 1 98.31 160 ALA B N 1
ATOM 2643 C CA . ALA B 1 160 ? 12.602 -9.086 1.521 1 98.31 160 ALA B CA 1
ATOM 2644 C C . ALA B 1 160 ? 13.336 -7.969 2.264 1 98.31 160 ALA B C 1
ATOM 2646 O O . ALA B 1 160 ? 12.703 -7.098 2.865 1 98.31 160 ALA B O 1
ATOM 2647 N N . ALA B 1 161 ? 14.602 -8.039 2.219 1 98.56 161 ALA B N 1
ATOM 2648 C CA . ALA B 1 161 ? 15.398 -7.004 2.861 1 98.56 161 ALA B CA 1
ATOM 2649 C C . ALA B 1 161 ? 15.117 -5.633 2.25 1 98.56 161 ALA B C 1
ATOM 2651 O O . ALA B 1 161 ? 14.961 -4.645 2.973 1 98.56 161 ALA B O 1
ATOM 2652 N N . ALA B 1 162 ? 15.078 -5.613 0.914 1 98.88 162 ALA B N 1
ATOM 2653 C CA . ALA B 1 162 ? 14.773 -4.359 0.234 1 98.88 162 ALA B CA 1
ATOM 2654 C C . ALA B 1 162 ? 13.414 -3.809 0.678 1 98.88 162 ALA B C 1
ATOM 2656 O O . ALA B 1 162 ? 13.281 -2.609 0.931 1 98.88 162 ALA B O 1
ATOM 2657 N N . CYS B 1 163 ? 12.422 -4.637 0.79 1 98.81 163 CYS B N 1
ATOM 2658 C CA . CYS B 1 163 ? 11.086 -4.227 1.209 1 98.81 163 CYS B CA 1
ATOM 2659 C C . CYS B 1 163 ? 11.109 -3.688 2.635 1 98.81 163 CYS B C 1
ATOM 2661 O O . CYS B 1 163 ? 10.445 -2.689 2.934 1 98.81 163 CYS B O 1
ATOM 2663 N N . LEU B 1 164 ? 11.836 -4.309 3.506 1 98.81 164 LEU B N 1
ATOM 2664 C CA . LEU B 1 164 ? 11.938 -3.855 4.887 1 98.81 164 LEU B CA 1
ATOM 2665 C C . LEU B 1 164 ? 12.594 -2.48 4.965 1 98.81 164 LEU B C 1
ATOM 2667 O O . LEU B 1 164 ? 12.133 -1.607 5.703 1 98.81 164 LEU B O 1
ATOM 2671 N N . ILE B 1 165 ? 13.641 -2.322 4.223 1 98.88 165 ILE B N 1
ATOM 2672 C CA . ILE B 1 165 ? 14.336 -1.041 4.184 1 98.88 165 ILE B CA 1
ATOM 2673 C C . ILE B 1 165 ? 13.398 0.042 3.656 1 98.88 165 ILE B C 1
ATOM 2675 O O . ILE B 1 165 ? 13.328 1.139 4.215 1 98.88 165 ILE B O 1
ATOM 2679 N N . SER B 1 166 ? 12.703 -0.276 2.578 1 98.94 166 SER B N 1
ATOM 2680 C CA . SER B 1 166 ? 11.742 0.668 2.016 1 98.94 166 SER B CA 1
ATOM 2681 C C . SER B 1 166 ? 10.633 0.983 3.008 1 98.94 166 SER B C 1
ATOM 2683 O O . SER B 1 166 ? 10.156 2.119 3.078 1 98.94 166 SER B O 1
ATOM 2685 N N . LEU B 1 167 ? 10.18 -0.021 3.736 1 98.88 167 LEU B N 1
ATOM 2686 C CA . LEU B 1 167 ? 9.148 0.191 4.75 1 98.88 167 LEU B CA 1
ATOM 2687 C C . LEU B 1 167 ? 9.633 1.175 5.812 1 98.88 167 LEU B C 1
ATOM 2689 O O . LEU B 1 167 ? 8.875 2.049 6.242 1 98.88 167 LEU B O 1
ATOM 2693 N N . LEU B 1 168 ? 10.82 1.038 6.195 1 98.75 168 LEU B N 1
ATOM 2694 C CA . LEU B 1 168 ? 11.406 1.989 7.137 1 98.75 168 LEU B CA 1
ATOM 2695 C C . LEU B 1 168 ? 11.414 3.396 6.547 1 98.75 168 LEU B C 1
ATOM 2697 O O . LEU B 1 168 ? 11.07 4.363 7.23 1 98.75 168 LEU B O 1
ATOM 2701 N N . GLY B 1 169 ? 11.836 3.496 5.273 1 98.75 169 GLY B N 1
ATOM 2702 C CA . GLY B 1 169 ? 11.773 4.785 4.602 1 98.75 169 GLY B CA 1
ATOM 2703 C C . GLY B 1 169 ? 10.375 5.363 4.551 1 98.75 169 GLY B C 1
ATOM 2704 O O . GLY B 1 169 ? 10.188 6.562 4.75 1 98.75 169 GLY B O 1
ATOM 2705 N N . SER B 1 170 ? 9.398 4.512 4.328 1 98.81 170 SER B N 1
ATOM 2706 C CA . SER B 1 170 ? 8 4.941 4.289 1 98.81 170 SER B CA 1
ATOM 2707 C C . SER B 1 170 ? 7.555 5.492 5.637 1 98.81 170 SER B C 1
ATOM 2709 O O . SER B 1 170 ? 6.82 6.48 5.699 1 98.81 170 SER B O 1
ATOM 2711 N N . ILE B 1 171 ? 7.953 4.879 6.656 1 98.62 171 ILE B N 1
ATOM 2712 C CA . ILE B 1 171 ? 7.621 5.328 8.008 1 98.62 171 ILE B CA 1
ATOM 2713 C C . ILE B 1 171 ? 8.266 6.684 8.273 1 98.62 171 ILE B C 1
ATOM 2715 O O . ILE B 1 171 ? 7.672 7.543 8.93 1 98.62 171 ILE B O 1
ATOM 2719 N N . VAL B 1 172 ? 9.461 6.848 7.793 1 98.5 172 VAL B N 1
ATOM 2720 C CA . VAL B 1 172 ? 10.133 8.141 7.922 1 98.5 172 VAL B CA 1
ATOM 2721 C C . VAL B 1 172 ? 9.297 9.219 7.234 1 98.5 172 VAL B C 1
ATOM 2723 O O . VAL B 1 172 ? 9.07 10.289 7.805 1 98.5 172 VAL B O 1
ATOM 2726 N N . PHE B 1 173 ? 8.805 8.945 6.008 1 98.31 173 PHE B N 1
ATOM 2727 C CA . PHE B 1 173 ? 7.961 9.906 5.312 1 98.31 173 PHE B CA 1
ATOM 2728 C C . PHE B 1 173 ? 6.672 10.148 6.086 1 98.31 173 PHE B C 1
ATOM 2730 O O . PHE B 1 173 ? 6.168 11.273 6.121 1 98.31 173 PHE B O 1
ATOM 2737 N N . LEU B 1 174 ? 6.176 9.117 6.637 1 97.75 174 LEU B N 1
ATOM 2738 C CA . LEU B 1 174 ? 4.98 9.273 7.457 1 97.75 174 LEU B CA 1
ATOM 2739 C C . LEU B 1 174 ? 5.246 10.211 8.625 1 97.75 174 LEU B C 1
ATOM 2741 O O . LEU B 1 174 ? 4.414 11.07 8.945 1 97.75 174 LEU B O 1
ATOM 2745 N N . SER B 1 175 ? 6.324 10.125 9.242 1 96.75 175 SER B N 1
ATOM 2746 C CA . SER B 1 175 ? 6.727 10.992 10.344 1 96.75 175 SER B CA 1
ATOM 2747 C C . SER B 1 175 ? 6.871 12.438 9.875 1 96.75 175 SER B C 1
ATOM 2749 O O . SER B 1 175 ? 6.508 13.367 10.594 1 96.75 175 SER B O 1
ATOM 2751 N N . LEU B 1 176 ? 7.363 12.617 8.703 1 95.38 176 LEU B N 1
ATOM 2752 C CA . LEU B 1 176 ? 7.523 13.953 8.141 1 95.38 176 LEU B CA 1
ATOM 2753 C C . LEU B 1 176 ? 6.172 14.625 7.941 1 95.38 176 LEU B C 1
ATOM 2755 O O . LEU B 1 176 ? 6.031 15.828 8.18 1 95.38 176 LEU B O 1
ATOM 2759 N N . VAL B 1 177 ? 5.227 13.875 7.5 1 94.5 177 VAL B N 1
ATOM 2760 C CA . VAL B 1 177 ? 3.883 14.398 7.281 1 94.5 177 VAL B CA 1
ATOM 2761 C C . VAL B 1 177 ? 3.285 14.852 8.609 1 94.5 177 VAL B C 1
ATOM 2763 O O . VAL B 1 177 ? 2.523 15.82 8.656 1 94.5 177 VAL B O 1
ATOM 2766 N N . MET B 1 178 ? 3.682 14.242 9.664 1 91.62 178 MET B N 1
ATOM 2767 C CA . MET B 1 178 ? 3.078 14.5 10.961 1 91.62 178 MET B CA 1
ATOM 2768 C C . MET B 1 178 ? 3.795 15.641 11.68 1 91.62 178 MET B C 1
ATOM 2770 O O . MET B 1 178 ? 3.256 16.219 12.625 1 91.62 178 MET B O 1
ATOM 2774 N N . LEU B 1 179 ? 4.91 16.016 11.281 1 87.75 179 LEU B N 1
ATOM 2775 C CA . LEU B 1 179 ? 5.754 16.984 11.984 1 87.75 179 LEU B CA 1
ATOM 2776 C C . LEU B 1 179 ? 5.066 18.344 12.062 1 87.75 179 LEU B C 1
ATOM 2778 O O . LEU B 1 179 ? 4.984 18.938 13.141 1 87.75 179 LEU B O 1
ATOM 2782 N N . PRO B 1 180 ? 4.555 18.828 10.984 1 80.88 180 PRO B N 1
ATOM 2783 C CA . PRO B 1 180 ? 3.9 20.141 11.094 1 80.88 180 PRO B CA 1
ATOM 2784 C C . PRO B 1 180 ? 2.707 20.125 12.047 1 80.88 180 PRO B C 1
ATOM 2786 O O . PRO B 1 180 ? 2.439 21.109 12.719 1 80.88 180 PRO B O 1
ATOM 2789 N N . ALA B 1 181 ? 1.98 19.094 12.07 1 75.75 181 ALA B N 1
ATOM 2790 C CA . ALA B 1 181 ? 0.834 18.984 12.969 1 75.75 181 ALA B CA 1
ATOM 2791 C C . ALA B 1 181 ? 1.281 18.969 14.43 1 75.75 181 ALA B C 1
ATOM 2793 O O . ALA B 1 181 ? 0.586 19.5 15.305 1 75.75 181 ALA B O 1
ATOM 2794 N N . LEU B 1 182 ? 2.402 18.406 14.688 1 77.38 182 LEU B N 1
ATOM 2795 C CA . LEU B 1 182 ? 2.926 18.344 16.047 1 77.38 182 LEU B CA 1
ATOM 2796 C C . LEU B 1 182 ? 3.471 19.688 16.484 1 77.38 182 LEU B C 1
ATOM 2798 O O . LEU B 1 182 ? 3.471 20.016 17.672 1 77.38 182 LEU B O 1
ATOM 2802 N N . ARG B 1 183 ? 3.793 20.5 15.57 1 72.88 183 ARG B N 1
ATOM 2803 C CA . ARG B 1 183 ? 4.289 21.844 15.867 1 72.88 183 ARG B CA 1
ATOM 2804 C C . ARG B 1 183 ? 3.166 22.75 16.359 1 72.88 183 ARG B C 1
ATOM 2806 O O . ARG B 1 183 ? 3.363 23.547 17.281 1 72.88 183 ARG B O 1
ATOM 2813 N N . LEU B 1 184 ? 2.125 22.625 15.742 1 62 184 LEU B N 1
ATOM 2814 C CA . LEU B 1 184 ? 0.99 23.453 16.125 1 62 184 LEU B CA 1
ATOM 2815 C C . LEU B 1 184 ? 0.541 23.156 17.547 1 62 184 LEU B C 1
ATOM 2817 O O . LEU B 1 184 ? 0.175 24.078 18.281 1 62 184 LEU B O 1
ATOM 2821 N N . HIS B 1 185 ? 0.659 22.016 17.969 1 60.72 185 HIS B N 1
ATOM 2822 C CA . HIS B 1 185 ? 0.276 21.625 19.328 1 60.72 185 HIS B CA 1
ATOM 2823 C C . HIS B 1 185 ? 1.246 22.188 20.359 1 60.72 185 HIS B C 1
ATOM 2825 O O . HIS B 1 185 ? 0.837 22.578 21.453 1 60.72 185 HIS B O 1
ATOM 2831 N N . ARG B 1 186 ? 2.486 22.328 20.047 1 57.84 186 ARG B N 1
ATOM 2832 C CA . ARG B 1 186 ? 3.49 22.766 21 1 57.84 186 ARG B CA 1
ATOM 2833 C C . ARG B 1 186 ? 3.471 24.281 21.172 1 57.84 186 ARG B C 1
ATOM 2835 O O . ARG B 1 186 ? 3.76 24.797 22.25 1 57.84 186 ARG B O 1
ATOM 2842 N N . ARG B 1 187 ? 3.23 25.047 20.234 1 54.22 187 ARG B N 1
ATOM 2843 C CA . ARG B 1 187 ? 3.256 26.5 20.359 1 54.22 187 ARG B CA 1
ATOM 2844 C C . ARG B 1 187 ? 2.16 26.984 21.312 1 54.22 187 ARG B C 1
ATOM 2846 O O . ARG B 1 187 ? 2.303 28.031 21.938 1 54.22 187 ARG B O 1
ATOM 2853 N N . ARG B 1 188 ? 1.122 26.266 21.469 1 48.75 188 ARG B N 1
ATOM 2854 C CA . ARG B 1 188 ? 0.085 26.844 22.312 1 48.75 188 ARG B CA 1
ATOM 2855 C C . ARG B 1 188 ? 0.172 26.297 23.734 1 48.75 188 ARG B C 1
ATOM 2857 O O . ARG B 1 188 ? -0.509 26.781 24.641 1 48.75 188 ARG B O 1
ATOM 2864 N N . THR B 1 189 ? 1.005 25.359 24.031 1 41.91 189 THR B N 1
ATOM 2865 C CA . THR B 1 189 ? 1.125 25.016 25.453 1 41.91 189 THR B CA 1
ATOM 2866 C C . THR B 1 189 ? 2.33 25.719 26.078 1 41.91 189 THR B C 1
ATOM 2868 O O . THR B 1 189 ? 3.377 25.844 25.438 1 41.91 189 THR B O 1
#

Nearest PDB structures (foldseek):
  8d9o-assembly1_A  TM=3.680E-01  e=1.608E-01  synthetic construct
  5vju-assembly1_A  TM=3.402E-01  e=4.646E-01  synthetic construct
  8zgt-assembly1_B  TM=3.316E-01  e=5.494E-01  Rattus norvegicus
  6z0c-assembly4_D  TM=3.751E-01  e=1.679E+00  Escherichia coli
  6z0c-assembly1_A  TM=3.197E-01  e=2.099E+00  Escherichia coli

Secondary structure (DSSP, 8-state):
-HHHHHHHHHHHHHHHHHHHHHHHHHHHHHHHHHHHHHHHHHHT-EEEEEEEE-S-TTSPPEEEEEEEEGGGSHHHHHHHHHHHHHHHHHHHHHHHHHHH-S--HHHHHHHHHHHHHHHHHHHHHHHHHHHHHHHHHH-BTTTTBPP-TTTSHHHHHHHHHHHHHHHHHHHHHHHHHHHHHHHHHHHH-/-HHHHHHHHHHHHHHHHHHHHHHHHHHHHHHHHHHHHHHHHHHT-EEEEEEEE-S-TTSPPEEEEEEEEGGGSHHHHHHHHHHHHHHHHHHHHHHHHHHH-S--HHHHHHHHHHHHHHHHHHHHHHHHHHHHHHHHHH-BTTTTB---TTTSHHHHHHHHHHHHHHHHHHHHHHHHHHHHHHHHHHHH-

Radius of gyration: 25.79 Å; Cα contacts (8 Å, |Δi|>4): 526; chains: 2; bounding box: 42×94×58 Å

Solvent-accessible surface area (backbone atoms only — not comparable to full-atom values): 18821 Å² total; per-residue (Å²): 115,67,68,60,52,51,50,52,51,52,49,52,51,52,50,51,52,48,49,50,51,50,50,52,49,51,43,30,52,48,27,23,52,27,15,42,50,19,28,49,48,34,71,70,36,64,40,76,41,74,45,73,45,68,87,44,94,84,44,79,63,44,77,42,81,44,71,50,47,42,82,77,36,69,36,42,42,47,28,34,50,34,24,48,51,43,18,56,47,27,48,53,54,40,52,48,49,69,71,66,49,79,72,44,60,66,56,45,38,51,50,40,50,52,31,47,49,41,22,35,42,36,26,16,20,42,21,9,36,50,34,53,47,50,37,29,63,69,28,35,81,91,75,58,28,64,56,40,31,85,74,39,44,66,41,49,52,44,44,50,49,19,44,51,38,32,50,52,20,29,51,40,32,48,50,57,46,43,45,64,50,54,47,61,54,52,75,74,103,116,67,66,59,53,51,50,52,51,50,50,51,51,53,49,52,53,49,49,52,52,49,50,52,48,51,44,30,52,47,28,24,50,28,16,42,49,18,28,50,48,32,71,69,36,62,39,76,41,73,43,73,44,67,86,44,95,86,45,79,62,44,76,40,83,44,70,50,49,44,82,77,36,67,35,43,42,48,28,36,51,34,23,48,52,44,18,55,47,27,49,53,54,41,52,50,49,69,71,68,48,77,73,44,60,66,55,45,37,52,51,40,47,52,32,47,51,42,22,36,43,37,26,16,20,42,21,10,36,49,34,53,49,50,36,28,62,68,28,35,78,90,74,57,29,63,56,41,32,86,76,40,44,68,42,48,52,45,45,49,49,19,44,51,38,33,50,52,20,30,50,40,32,47,50,57,47,43,45,65,49,54,48,61,53,52,74,76,102

Foldseek 3Di:
DVVVVVVVVVVVVVVVVVVLLVLLLVLLVLLLVLLVVLLVLQQVQKDKFWDFDDPDPVDGTDTDIDMDHQVVDVLSVLLNVLSVVSNVLSVVVSVVSVPPHPPDPVSLVVNLVVLVVSLVSLVVSLVSLVVVLVCLCPPDPVVPGDRNCVRVVRSSVSNVVSSVSSVVSSVSSVVSNCSVVVVVVPVVD/DVVVVVVVVVVVVVVVVVVLLVLLLVLLVLLLVLLVVLLVLQQVQKDKFWDFDDPDPVDGTDTDIDMDHQVVDVLSVLLNVLSVVSNVLSVVVSVVSPPDHPPDPVSLVVNLVVLVVSLVSLVVSLVSLVVVLVCLCPPDVVVPGDRNCVRVVRSSVSNVVSSVSSVVSSVSSVVSNCSVVVVVVPVVD